Protein AF-A0A6B2CXW6-F1 (afdb_monomer_lite)

Structure (mmCIF, N/CA/C/O backbone):
data_AF-A0A6B2CXW6-F1
#
_entry.id   AF-A0A6B2CXW6-F1
#
loop_
_atom_site.group_PDB
_atom_site.id
_atom_site.type_symbol
_atom_site.label_atom_id
_atom_site.label_alt_id
_atom_site.label_comp_id
_atom_site.label_asym_id
_atom_site.label_entity_id
_atom_site.label_seq_id
_atom_site.pdbx_PDB_ins_code
_atom_site.Cartn_x
_atom_site.Cartn_y
_atom_site.Cartn_z
_atom_site.occupancy
_atom_site.B_iso_or_equiv
_atom_site.auth_seq_id
_atom_site.auth_comp_id
_atom_site.auth_asym_id
_atom_site.auth_atom_id
_atom_site.pdbx_PDB_model_num
ATOM 1 N N . MET A 1 1 ? -19.488 2.977 -13.929 1.00 42.62 1 MET A N 1
ATOM 2 C CA . MET A 1 1 ? -18.086 3.386 -13.710 1.00 42.62 1 MET A CA 1
ATOM 3 C C . MET A 1 1 ? -18.116 4.551 -12.756 1.00 42.62 1 MET A C 1
ATOM 5 O O . MET A 1 1 ? -18.671 5.588 -13.106 1.00 42.62 1 MET A O 1
ATOM 9 N N . GLU A 1 2 ? -17.631 4.334 -11.542 1.00 45.75 2 GLU A N 1
ATOM 10 C CA . GLU A 1 2 ? -17.637 5.346 -10.492 1.00 45.75 2 GLU A CA 1
ATOM 11 C C . GLU A 1 2 ? -16.616 6.437 -10.824 1.00 45.75 2 GLU A C 1
ATOM 13 O O . GLU A 1 2 ? -15.494 6.165 -11.252 1.00 45.75 2 GLU A O 1
ATOM 18 N N . ASN A 1 3 ? -17.029 7.697 -10.701 1.00 60.47 3 ASN A N 1
ATOM 19 C CA . ASN A 1 3 ? -16.099 8.812 -10.811 1.00 60.47 3 ASN A CA 1
ATOM 20 C C . ASN A 1 3 ? -15.176 8.775 -9.591 1.00 60.47 3 ASN A C 1
ATOM 22 O O . ASN A 1 3 ? -15.678 8.715 -8.474 1.00 60.47 3 ASN A O 1
ATOM 26 N N . VAL A 1 4 ? -13.855 8.871 -9.799 1.00 60.16 4 VAL A N 1
ATOM 27 C CA . VAL A 1 4 ? -12.882 9.051 -8.706 1.00 60.16 4 VAL A CA 1
ATOM 28 C C . VAL A 1 4 ? -13.365 10.181 -7.815 1.00 60.16 4 VAL A C 1
ATOM 30 O O . VAL A 1 4 ? -13.523 11.299 -8.305 1.00 60.16 4 VAL A O 1
ATOM 33 N N . LEU A 1 5 ? -13.610 9.893 -6.545 1.00 69.81 5 LEU A N 1
ATOM 34 C CA . LEU A 1 5 ? -14.169 10.847 -5.607 1.00 69.81 5 LEU A CA 1
ATOM 35 C C . LEU A 1 5 ? -13.214 10.959 -4.423 1.00 69.81 5 LEU A C 1
ATOM 37 O O . LEU A 1 5 ? -12.922 9.979 -3.748 1.00 69.81 5 LEU A O 1
ATOM 41 N N . VAL A 1 6 ? -12.680 12.157 -4.217 1.00 67.69 6 VAL A N 1
ATOM 42 C CA . VAL A 1 6 ? -11.824 12.480 -3.076 1.00 67.69 6 VAL A CA 1
ATOM 43 C C . VAL A 1 6 ? -12.639 13.357 -2.144 1.00 67.69 6 VAL A C 1
ATOM 45 O O . VAL A 1 6 ? -13.005 14.475 -2.512 1.00 67.69 6 VAL A O 1
ATOM 48 N N . GLU A 1 7 ? -12.930 12.835 -0.955 1.00 75.25 7 GLU A N 1
ATOM 49 C CA . GLU A 1 7 ? -13.611 13.567 0.109 1.00 75.25 7 GLU A CA 1
ATOM 50 C C . GLU A 1 7 ? -12.598 14.040 1.143 1.00 75.25 7 GLU A C 1
ATOM 52 O O . GLU A 1 7 ? -11.952 13.242 1.816 1.00 75.25 7 GLU A O 1
ATOM 57 N N . ILE A 1 8 ? -12.487 15.353 1.302 1.00 73.25 8 ILE A N 1
ATOM 58 C CA . ILE A 1 8 ? -11.677 15.970 2.347 1.00 73.25 8 ILE A CA 1
ATOM 59 C C . ILE A 1 8 ? -12.650 16.449 3.424 1.00 73.25 8 ILE A C 1
ATOM 61 O O . ILE A 1 8 ? -13.392 17.411 3.213 1.00 73.25 8 ILE A O 1
ATOM 65 N N . ASN A 1 9 ? -12.685 15.744 4.556 1.00 77.31 9 ASN A N 1
ATOM 66 C CA . ASN A 1 9 ? -13.560 16.054 5.687 1.00 77.31 9 ASN A CA 1
ATOM 67 C C . ASN A 1 9 ? -12.816 16.927 6.705 1.00 77.31 9 ASN A C 1
ATOM 69 O O . ASN A 1 9 ? -11.910 16.460 7.388 1.00 77.31 9 ASN A O 1
ATOM 73 N N . LEU A 1 10 ? -13.222 18.188 6.825 1.00 76.56 10 LEU A N 1
ATOM 74 C CA . LEU A 1 10 ? -12.550 19.208 7.631 1.00 76.56 10 LEU A CA 1
ATOM 75 C C . LEU A 1 10 ? -13.474 19.745 8.717 1.00 76.56 10 LEU A C 1
ATOM 77 O O . LEU A 1 10 ? -14.699 19.756 8.560 1.00 76.56 10 LEU A O 1
ATOM 81 N N . ALA A 1 11 ? -12.890 20.234 9.809 1.00 77.50 11 ALA A N 1
ATOM 82 C CA . ALA A 1 11 ? -13.610 21.158 10.675 1.00 77.50 11 ALA A CA 1
ATOM 83 C C . ALA A 1 11 ? -13.945 22.436 9.884 1.00 77.50 11 ALA A C 1
ATOM 85 O O . ALA A 1 11 ? -13.175 22.871 9.022 1.00 77.50 11 ALA A O 1
ATOM 86 N N . ARG A 1 12 ? -15.095 23.060 10.161 1.00 78.38 12 ARG A N 1
ATOM 87 C CA . ARG A 1 12 ? -15.550 24.265 9.445 1.00 78.38 12 ARG A CA 1
ATOM 88 C C . ARG A 1 12 ? -14.517 25.398 9.466 1.00 78.38 12 ARG A C 1
ATOM 90 O O . ARG A 1 12 ? -14.384 26.112 8.477 1.00 78.38 12 ARG A O 1
ATOM 97 N N . GLU A 1 13 ? -13.762 25.520 10.551 1.00 78.25 13 GLU A N 1
ATOM 98 C CA . GLU A 1 13 ? -12.710 26.530 10.729 1.00 78.25 13 GLU A CA 1
ATOM 99 C C . GLU A 1 13 ? -11.495 26.293 9.812 1.00 78.25 13 GLU A C 1
ATOM 101 O O . GLU A 1 13 ? -10.892 27.240 9.310 1.00 78.25 13 GLU A O 1
ATOM 106 N N . GLU A 1 14 ? -11.175 25.032 9.512 1.00 73.25 14 GLU A N 1
ATOM 107 C CA . GLU A 1 14 ? -10.056 24.636 8.642 1.00 73.25 14 GLU A CA 1
ATOM 108 C C . GLU A 1 14 ? -10.440 24.657 7.155 1.00 73.25 14 GLU A C 1
ATOM 110 O O . GLU A 1 14 ? -9.591 24.787 6.265 1.00 73.25 14 GLU A O 1
ATOM 115 N N . ALA A 1 15 ? -11.740 24.566 6.871 1.00 78.56 15 ALA A N 1
ATOM 116 C CA . ALA A 1 15 ? -12.271 24.466 5.522 1.00 78.56 15 ALA A CA 1
ATOM 117 C C . ALA A 1 15 ? -11.971 25.694 4.654 1.00 78.56 15 ALA A C 1
ATOM 119 O O . ALA A 1 15 ? -11.733 25.547 3.457 1.00 78.56 15 ALA A O 1
ATOM 120 N N . ALA A 1 16 ? -11.951 26.898 5.234 1.00 77.50 16 ALA A N 1
ATOM 121 C CA . ALA A 1 16 ? -11.662 28.128 4.495 1.00 77.50 16 ALA A CA 1
ATOM 122 C C . ALA A 1 16 ? -10.243 28.119 3.898 1.00 77.50 16 ALA A C 1
ATOM 124 O O . ALA A 1 16 ? -10.049 28.486 2.737 1.00 77.50 16 ALA A O 1
ATOM 125 N N . SER A 1 17 ? -9.266 27.632 4.665 1.00 71.06 17 SER A N 1
ATOM 126 C CA . SER A 1 17 ? -7.873 27.505 4.227 1.00 71.06 17 SER A CA 1
ATOM 127 C C . SER A 1 17 ? -7.725 26.469 3.114 1.00 71.06 17 SER A C 1
ATOM 129 O O . SER A 1 17 ? -7.053 26.728 2.115 1.00 71.06 17 SER A O 1
ATOM 131 N N . ALA A 1 18 ? -8.398 25.322 3.245 1.00 72.38 18 ALA A N 1
ATOM 132 C CA . ALA A 1 18 ? -8.383 24.279 2.223 1.00 72.38 18 ALA A CA 1
ATOM 133 C C . ALA A 1 18 ? -9.053 24.732 0.915 1.00 72.38 18 ALA A C 1
ATOM 135 O O . ALA A 1 18 ? -8.490 24.529 -0.159 1.00 72.38 18 ALA A O 1
ATOM 136 N N . ARG A 1 19 ? -10.208 25.408 0.994 1.00 78.88 19 ARG A N 1
ATOM 137 C CA . ARG A 1 19 ? -10.894 25.992 -0.173 1.00 78.88 19 ARG A CA 1
ATOM 138 C C . ARG A 1 19 ? -10.011 27.021 -0.881 1.00 78.88 19 ARG A C 1
ATOM 140 O O . ARG A 1 19 ? -9.771 26.890 -2.074 1.00 78.88 19 ARG A O 1
ATOM 147 N N . SER A 1 20 ? -9.423 27.958 -0.132 1.00 75.62 20 SER A N 1
ATOM 148 C CA . SER A 1 20 ? -8.502 28.970 -0.674 1.00 75.62 20 SER A CA 1
ATOM 149 C C . SER A 1 20 ? -7.291 28.350 -1.381 1.00 75.62 20 SER A C 1
ATOM 151 O O . SER A 1 20 ? -6.875 28.814 -2.445 1.00 75.62 20 SER A O 1
ATOM 153 N N . LEU A 1 21 ? -6.734 27.265 -0.832 1.00 72.94 21 LEU A N 1
ATOM 154 C CA . LEU A 1 21 ? -5.654 26.524 -1.480 1.00 72.94 21 LEU A CA 1
ATOM 155 C C . LEU A 1 21 ? -6.115 25.891 -2.802 1.00 72.94 21 LEU A C 1
ATOM 157 O O . LEU A 1 21 ? -5.423 26.026 -3.809 1.00 72.94 21 LEU A O 1
ATOM 161 N N . LEU A 1 22 ? -7.273 25.230 -2.811 1.00 75.06 22 LEU A N 1
ATOM 162 C CA . LEU A 1 22 ? -7.831 24.600 -4.011 1.00 75.06 22 LEU A CA 1
ATOM 163 C C . LEU A 1 22 ? -8.161 25.629 -5.099 1.00 75.06 22 LEU A C 1
ATOM 165 O O . LEU A 1 22 ? -7.816 25.407 -6.260 1.00 75.06 22 LEU A O 1
ATOM 169 N N . ASP A 1 23 ? -8.728 26.774 -4.719 1.00 77.50 23 ASP A N 1
ATOM 170 C CA . ASP A 1 23 ? -9.038 27.884 -5.624 1.00 77.50 23 ASP A CA 1
ATOM 171 C C . ASP A 1 23 ? -7.761 28.462 -6.248 1.00 77.50 23 ASP A C 1
ATOM 173 O O . ASP A 1 23 ? -7.681 28.644 -7.464 1.00 77.50 23 ASP A O 1
ATOM 177 N N . ARG A 1 24 ? -6.715 28.689 -5.438 1.00 72.19 24 ARG A N 1
ATOM 178 C CA . ARG A 1 24 ? -5.400 29.154 -5.920 1.00 72.19 24 ARG A CA 1
ATOM 179 C C . ARG A 1 24 ? -4.746 28.182 -6.894 1.00 72.19 24 ARG A C 1
ATOM 181 O O . ARG A 1 24 ? -3.982 28.611 -7.756 1.00 72.19 24 ARG A O 1
ATOM 188 N N . LEU A 1 25 ? -5.007 26.889 -6.730 1.00 64.38 25 LEU A N 1
ATOM 189 C CA . LEU A 1 25 ? -4.506 25.834 -7.607 1.00 64.38 25 LEU A CA 1
ATOM 190 C C . LEU A 1 25 ? -5.431 25.579 -8.812 1.00 64.38 25 LEU A C 1
ATOM 192 O O . LEU A 1 25 ? -5.081 24.786 -9.683 1.00 64.38 25 LEU A O 1
ATOM 196 N N . GLY A 1 26 ? -6.570 26.276 -8.898 1.00 69.31 26 GLY A N 1
ATOM 197 C CA . GLY A 1 26 ? -7.512 26.190 -10.012 1.00 69.31 26 GLY A CA 1
ATOM 198 C C . GLY A 1 26 ? -8.337 24.901 -10.043 1.00 69.31 26 GLY A C 1
ATOM 199 O O . GLY A 1 26 ? -8.817 24.519 -11.113 1.00 69.31 26 GLY A O 1
ATOM 200 N N . PHE A 1 27 ? -8.495 24.211 -8.909 1.00 73.25 27 PHE A N 1
ATOM 201 C CA . PHE A 1 27 ? -9.290 22.986 -8.835 1.00 73.25 27 PHE A CA 1
ATOM 202 C C . PHE A 1 27 ? -10.777 23.292 -8.668 1.00 73.25 27 PHE A C 1
ATOM 204 O O . PHE A 1 27 ? -11.170 24.105 -7.838 1.00 73.25 27 PHE A O 1
ATOM 211 N N . SER A 1 28 ? -11.622 22.593 -9.425 1.00 74.25 28 SER A N 1
ATOM 212 C CA . SER A 1 28 ? -13.074 22.622 -9.215 1.00 74.25 28 SER A CA 1
ATOM 213 C C . SER A 1 28 ? -13.485 21.538 -8.220 1.00 74.25 28 SER A C 1
ATOM 215 O O . SER A 1 28 ? -13.113 20.377 -8.388 1.00 74.25 28 SER A O 1
ATOM 217 N N . TYR A 1 29 ? -14.279 21.898 -7.217 1.00 79.50 29 TYR A N 1
ATOM 218 C CA . TYR A 1 29 ? -14.760 20.992 -6.175 1.00 79.50 29 TYR A CA 1
ATOM 219 C C . TYR A 1 29 ? -16.222 21.283 -5.828 1.00 79.50 29 TYR A C 1
ATOM 221 O O . TYR A 1 29 ? -16.738 22.371 -6.077 1.00 79.50 29 TYR A O 1
ATOM 229 N N . SER A 1 30 ? -16.893 20.297 -5.244 1.00 82.12 30 SER A N 1
ATOM 230 C CA . SER A 1 30 ? -18.184 20.471 -4.586 1.00 82.12 30 SER A CA 1
ATOM 231 C C . SER A 1 30 ? -17.985 20.563 -3.081 1.00 82.12 30 SER A C 1
ATOM 233 O O . SER A 1 30 ? -17.001 20.072 -2.533 1.00 82.12 30 SER A O 1
ATOM 235 N N . VAL A 1 31 ? -18.920 21.214 -2.404 1.00 83.56 31 VAL A N 1
ATOM 236 C CA . VAL A 1 31 ? -18.891 21.378 -0.955 1.00 83.56 31 VAL A CA 1
ATOM 237 C C . VAL A 1 31 ? -20.193 20.841 -0.395 1.00 83.56 31 VAL A C 1
ATOM 239 O O . VAL A 1 31 ? -21.267 21.226 -0.852 1.00 83.56 31 VAL A O 1
ATOM 242 N N . VAL A 1 32 ? -20.088 19.990 0.618 1.00 84.69 32 VAL A N 1
ATOM 243 C CA . VAL A 1 32 ? -21.214 19.550 1.436 1.00 84.69 32 VAL A CA 1
ATOM 244 C C . VAL A 1 32 ? -20.940 20.001 2.863 1.00 84.69 32 VAL A C 1
ATOM 246 O O . VAL A 1 32 ? -19.918 19.651 3.448 1.00 84.69 32 VAL A O 1
ATOM 249 N N . GLU A 1 33 ? -21.827 20.813 3.425 1.00 85.62 33 GLU A N 1
ATOM 250 C CA . GLU A 1 33 ? -21.726 21.247 4.819 1.00 85.62 33 GLU A CA 1
ATOM 251 C C . GLU A 1 33 ? -22.701 20.449 5.679 1.00 85.62 33 GLU A C 1
ATOM 253 O O . GLU A 1 33 ? -23.868 20.300 5.322 1.00 85.62 33 GLU A O 1
ATOM 258 N N . SER A 1 34 ? -22.224 19.940 6.813 1.00 78.25 34 SER A N 1
ATOM 259 C CA . SER A 1 34 ? -23.039 19.188 7.765 1.00 78.25 34 SER A CA 1
ATOM 260 C C . SER A 1 34 ? -22.600 19.530 9.184 1.00 78.25 34 SER A C 1
ATOM 262 O O . SER A 1 34 ? -21.556 19.072 9.645 1.00 78.25 34 SER A O 1
ATOM 264 N N . GLY A 1 35 ? -23.396 20.347 9.878 1.00 82.94 35 GLY A N 1
ATOM 265 C CA . GLY A 1 35 ? -23.081 20.804 11.233 1.00 82.94 35 GLY A CA 1
ATOM 266 C C . GLY A 1 35 ? -21.805 21.652 11.287 1.00 82.94 35 GLY A C 1
ATOM 267 O O . GLY A 1 35 ? -21.708 22.692 10.633 1.00 82.94 35 GLY A O 1
ATOM 268 N N . ASP A 1 36 ? -20.839 21.208 12.087 1.00 80.50 36 ASP A N 1
ATOM 269 C CA . ASP A 1 36 ? -19.508 21.798 12.279 1.00 80.50 36 ASP A CA 1
ATOM 270 C C . ASP A 1 36 ? -18.449 21.247 11.306 1.00 80.50 36 ASP A C 1
ATOM 272 O O . ASP A 1 36 ? -17.289 21.671 11.330 1.00 80.50 36 ASP A O 1
ATOM 276 N N . ARG A 1 37 ? -18.840 20.326 10.419 1.00 76.62 37 ARG A N 1
ATOM 277 C CA . ARG A 1 37 ? -17.969 19.716 9.416 1.00 76.62 37 ARG A CA 1
ATOM 278 C C . ARG A 1 37 ? -18.258 20.255 8.022 1.00 76.62 37 ARG A C 1
ATOM 280 O O . ARG A 1 37 ? -19.402 20.492 7.625 1.00 76.62 37 ARG A O 1
ATOM 287 N N . VAL A 1 38 ? -17.192 20.383 7.246 1.00 77.94 38 VAL A N 1
ATOM 288 C CA . VAL A 1 38 ? -17.246 20.672 5.817 1.00 77.94 38 VAL A CA 1
ATOM 289 C C . VAL A 1 38 ? -16.580 19.529 5.081 1.00 77.94 38 VAL A C 1
ATOM 291 O O . VAL A 1 38 ? -15.431 19.190 5.352 1.00 77.94 38 VAL A O 1
ATOM 294 N N . ARG A 1 39 ? -17.284 18.981 4.101 1.00 79.75 39 ARG A N 1
ATOM 295 C CA . ARG A 1 39 ? -16.750 18.002 3.168 1.00 79.75 39 ARG A CA 1
ATOM 296 C C . ARG A 1 39 ? -16.496 18.668 1.826 1.00 79.75 39 ARG A C 1
ATOM 298 O O . ARG A 1 39 ? -17.416 19.200 1.207 1.00 79.75 39 ARG A O 1
ATOM 305 N N . ILE A 1 40 ? -15.247 18.644 1.379 1.00 79.69 40 ILE A N 1
ATOM 306 C CA . ILE A 1 40 ? -14.859 19.078 0.038 1.00 79.69 40 ILE A CA 1
ATOM 307 C C . ILE A 1 40 ? -14.750 17.836 -0.839 1.00 79.69 40 ILE A C 1
ATOM 309 O O . ILE A 1 40 ? -14.026 16.906 -0.500 1.00 79.69 40 ILE A O 1
ATOM 313 N N . VAL A 1 41 ? -15.470 17.824 -1.955 1.00 79.62 41 VAL A N 1
ATOM 314 C CA . VAL A 1 41 ? -15.561 16.692 -2.875 1.00 79.62 41 VAL A CA 1
ATOM 315 C C . VAL A 1 41 ? -14.905 17.062 -4.201 1.00 79.62 41 VAL A C 1
ATOM 317 O O . VAL A 1 41 ? -15.393 17.928 -4.929 1.00 79.62 41 VAL A O 1
ATOM 320 N N . LEU A 1 42 ? -13.805 16.394 -4.536 1.00 78.44 42 LEU A N 1
ATOM 321 C CA . LEU A 1 42 ? -13.166 16.473 -5.850 1.00 78.44 42 LEU A CA 1
ATOM 322 C C . LEU A 1 42 ? -13.565 15.235 -6.652 1.00 78.44 42 LEU A C 1
ATOM 324 O O . LEU A 1 42 ? -13.344 14.116 -6.197 1.00 78.44 42 LEU A O 1
ATOM 328 N N . ALA A 1 43 ? -14.121 15.429 -7.848 1.00 76.44 43 ALA A N 1
ATOM 329 C CA . ALA A 1 43 ? -14.588 14.330 -8.690 1.00 76.44 43 ALA A CA 1
ATOM 330 C C . ALA A 1 43 ? -13.831 14.239 -10.027 1.00 76.44 43 ALA A C 1
ATOM 332 O O . ALA A 1 43 ? -13.477 15.248 -10.651 1.00 76.44 43 ALA A O 1
ATOM 333 N N . GLY A 1 44 ? -13.605 13.011 -10.493 1.00 74.19 44 GLY A N 1
ATOM 334 C CA . GLY A 1 44 ? -13.057 12.699 -11.809 1.00 74.19 44 GLY A CA 1
ATOM 335 C C . GLY A 1 44 ? -11.708 13.374 -12.075 1.00 74.19 44 GLY A C 1
ATOM 336 O O . GLY A 1 44 ? -10.730 13.166 -11.359 1.00 74.19 44 GLY A O 1
ATOM 337 N N . ARG A 1 45 ? -11.639 14.204 -13.126 1.00 75.12 45 ARG A N 1
ATOM 338 C CA . ARG A 1 45 ? -10.390 14.861 -13.563 1.00 75.12 45 ARG A CA 1
ATOM 339 C C . ARG A 1 45 ? -9.772 15.780 -12.504 1.00 75.12 45 ARG A C 1
ATOM 341 O O . ARG A 1 45 ? -8.557 15.948 -12.505 1.00 75.12 45 ARG A O 1
ATOM 348 N N . GLN A 1 46 ? -10.582 16.363 -11.621 1.00 76.56 46 GLN A N 1
ATOM 349 C CA . GLN A 1 46 ? -10.098 17.288 -10.593 1.00 76.56 46 GLN A CA 1
ATOM 350 C C . GLN A 1 46 ? -9.367 16.543 -9.474 1.00 76.56 46 GLN A C 1
ATOM 352 O O . GLN A 1 46 ? -8.284 16.959 -9.076 1.00 76.56 46 GLN A O 1
ATOM 357 N N . ALA A 1 47 ? -9.884 15.385 -9.053 1.00 73.12 47 ALA A N 1
ATOM 358 C CA . ALA A 1 47 ? -9.195 14.495 -8.118 1.00 73.12 47 ALA A CA 1
ATOM 359 C C . ALA A 1 47 ? -7.841 14.019 -8.677 1.00 73.12 47 ALA A C 1
ATOM 361 O O . ALA A 1 47 ? -6.827 14.046 -7.980 1.00 73.12 47 ALA A O 1
ATOM 362 N N . VAL A 1 48 ? -7.808 13.666 -9.967 1.00 77.25 48 VAL A N 1
ATOM 363 C CA . VAL A 1 48 ? -6.580 13.283 -10.684 1.00 77.25 48 VAL A CA 1
ATOM 364 C C . VAL A 1 48 ? -5.555 14.417 -10.700 1.00 77.25 48 VAL A C 1
ATOM 366 O O . VAL A 1 48 ? -4.385 14.195 -10.388 1.00 77.25 48 VAL A O 1
ATOM 369 N N . ALA A 1 49 ? -5.978 15.633 -11.044 1.00 77.75 49 ALA A N 1
ATOM 370 C CA . ALA A 1 49 ? -5.086 16.782 -11.122 1.00 77.75 49 ALA A CA 1
ATOM 371 C C . ALA A 1 49 ? -4.589 17.228 -9.730 1.00 77.75 49 ALA A C 1
ATOM 373 O O . ALA A 1 49 ? -3.420 17.586 -9.583 1.00 77.75 49 ALA A O 1
ATOM 374 N N . PHE A 1 50 ? -5.433 17.120 -8.701 1.00 77.56 50 PHE A N 1
ATOM 375 C CA . PHE A 1 50 ? -5.063 17.377 -7.311 1.00 77.56 50 PHE A CA 1
ATOM 376 C C . PHE A 1 50 ? -3.985 16.402 -6.827 1.00 77.56 50 PHE A C 1
ATOM 378 O O . PHE A 1 50 ? -2.908 16.826 -6.404 1.00 77.56 50 PHE A O 1
ATOM 385 N N . ALA A 1 51 ? -4.204 15.096 -6.989 1.00 77.44 51 ALA A N 1
ATOM 386 C CA . ALA A 1 51 ? -3.217 14.089 -6.608 1.00 77.44 51 ALA A CA 1
ATOM 387 C C . ALA A 1 51 ? -1.926 14.174 -7.443 1.00 77.44 51 ALA A C 1
ATOM 389 O O . ALA A 1 51 ? -0.845 13.927 -6.914 1.00 77.44 51 ALA A O 1
ATOM 390 N N . ALA A 1 52 ? -1.996 14.599 -8.711 1.00 81.25 52 ALA A N 1
ATOM 391 C CA . ALA A 1 52 ? -0.805 14.881 -9.516 1.00 81.25 52 ALA A CA 1
ATOM 392 C C . ALA A 1 52 ? 0.048 16.024 -8.926 1.00 81.25 52 ALA A C 1
ATOM 394 O O . ALA A 1 52 ? 1.278 15.974 -8.986 1.00 81.25 52 ALA A O 1
ATOM 395 N N . GLY A 1 53 ? -0.588 17.030 -8.315 1.00 82.12 53 GLY A N 1
ATOM 396 C CA . GLY A 1 53 ? 0.099 18.081 -7.561 1.00 82.12 53 GLY A CA 1
ATOM 397 C C . GLY A 1 53 ? 0.867 17.525 -6.358 1.00 82.12 53 GLY A C 1
ATOM 398 O O . GLY A 1 53 ? 2.046 17.834 -6.181 1.00 82.12 53 GLY A O 1
ATOM 399 N N . TYR A 1 54 ? 0.244 16.632 -5.585 1.00 80.38 54 TYR A N 1
ATOM 400 C CA . TYR A 1 54 ? 0.893 15.942 -4.461 1.00 80.38 54 TYR A CA 1
ATOM 401 C C . TYR A 1 54 ? 2.015 15.007 -4.930 1.00 80.38 54 TYR A C 1
ATOM 403 O O . TYR A 1 54 ? 3.111 15.017 -4.369 1.00 80.38 54 TYR A O 1
ATOM 411 N N . ALA A 1 55 ? 1.804 14.275 -6.025 1.00 83.25 55 ALA A N 1
ATOM 412 C CA . ALA A 1 55 ? 2.818 13.433 -6.652 1.00 83.25 55 ALA A CA 1
ATOM 413 C C . ALA A 1 55 ? 4.100 14.212 -7.018 1.00 83.25 55 ALA A C 1
ATOM 415 O O . ALA A 1 55 ? 5.201 13.660 -6.956 1.00 83.25 55 ALA A O 1
ATOM 416 N N . ALA A 1 56 ? 3.993 15.504 -7.356 1.00 84.88 56 ALA A N 1
ATOM 417 C CA . ALA A 1 56 ? 5.144 16.356 -7.668 1.00 84.88 56 ALA A CA 1
ATOM 418 C C . ALA A 1 56 ? 6.017 16.698 -6.443 1.00 84.88 56 ALA A C 1
ATOM 420 O O . ALA A 1 56 ? 7.185 17.069 -6.600 1.0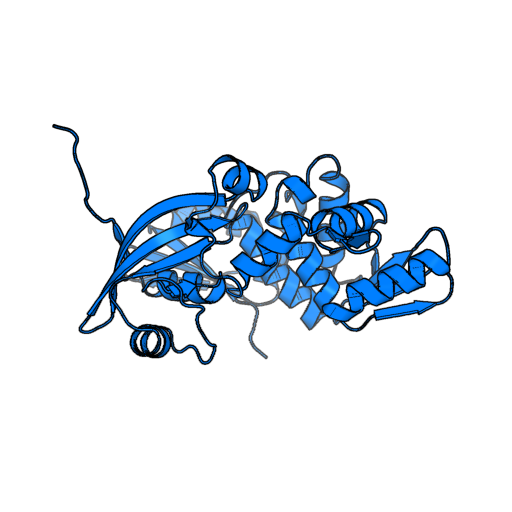0 84.88 56 ALA A O 1
ATOM 421 N N . ILE A 1 57 ? 5.481 16.550 -5.230 1.00 84.88 57 ILE A N 1
ATOM 422 C CA . ILE A 1 57 ? 6.171 16.799 -3.955 1.00 84.88 57 ILE A CA 1
ATOM 423 C C . ILE A 1 57 ? 6.173 15.566 -3.045 1.00 84.88 57 ILE A C 1
ATOM 425 O O . ILE A 1 57 ? 6.349 15.694 -1.839 1.00 84.88 57 ILE A O 1
ATOM 429 N N . VAL A 1 58 ? 5.997 14.372 -3.616 1.00 86.69 58 VAL A N 1
ATOM 430 C CA . VAL A 1 58 ? 5.826 13.108 -2.880 1.00 86.69 58 VAL A CA 1
ATOM 431 C C . VAL A 1 58 ? 6.971 12.768 -1.922 1.00 86.69 58 VAL A C 1
ATOM 433 O O . VAL A 1 58 ? 6.782 12.058 -0.940 1.00 86.69 58 VAL A O 1
ATOM 436 N N . ASP A 1 59 ? 8.160 13.308 -2.178 1.00 84.25 59 ASP A N 1
ATOM 437 C CA . ASP A 1 59 ? 9.333 13.212 -1.312 1.00 84.25 59 ASP A CA 1
ATOM 438 C C . ASP A 1 59 ? 9.199 13.976 0.018 1.00 84.25 59 ASP A C 1
ATOM 440 O O . ASP A 1 59 ? 10.017 13.773 0.911 1.00 84.25 59 ASP A O 1
ATOM 444 N N . LYS A 1 60 ? 8.182 14.835 0.151 1.00 85.50 60 LYS A N 1
ATOM 445 C CA . LYS A 1 60 ? 7.927 15.703 1.313 1.00 85.50 60 LYS A CA 1
ATOM 446 C C . LYS A 1 60 ? 6.622 15.381 2.040 1.00 85.50 60 LYS A C 1
ATOM 448 O O . LYS A 1 60 ? 6.254 16.101 2.961 1.00 85.50 60 LYS A O 1
ATOM 453 N N . LEU A 1 61 ? 5.886 14.381 1.565 1.00 84.88 61 LEU A N 1
ATOM 454 C CA . LEU A 1 61 ? 4.592 13.999 2.117 1.00 84.88 61 LEU A CA 1
ATOM 455 C C . LEU A 1 61 ? 4.757 12.870 3.134 1.00 84.88 61 LEU A C 1
ATOM 457 O O . LEU A 1 61 ? 5.596 11.988 2.946 1.00 84.88 61 LEU A O 1
ATOM 461 N N . GLU A 1 62 ? 3.894 12.883 4.143 1.00 85.06 62 GLU A N 1
ATOM 462 C CA . GLU A 1 62 ? 3.754 11.872 5.197 1.00 85.06 62 GLU A CA 1
ATOM 463 C C . GLU A 1 62 ? 2.255 11.668 5.476 1.00 85.06 62 GLU A C 1
ATOM 465 O O . GLU A 1 62 ? 1.461 12.577 5.219 1.00 85.06 62 GLU A O 1
ATOM 470 N N . GLY A 1 63 ? 1.861 10.493 5.975 1.00 86.19 63 GLY A N 1
ATOM 471 C CA . GLY A 1 63 ? 0.471 10.201 6.360 1.00 86.19 63 GLY A CA 1
ATOM 472 C C . GLY A 1 63 ? -0.564 10.242 5.220 1.00 86.19 63 GLY A C 1
ATOM 473 O O . GLY A 1 63 ? -0.291 9.833 4.092 1.00 86.19 63 GLY A O 1
ATOM 474 N N . GLU A 1 64 ? -1.772 10.732 5.521 1.00 79.81 64 GLU A N 1
ATOM 475 C CA . GLU A 1 64 ? -2.959 10.723 4.638 1.00 79.81 64 GLU A CA 1
ATOM 476 C C . GLU A 1 64 ? -2.728 11.312 3.226 1.00 79.81 64 GLU A C 1
ATOM 478 O O . GLU A 1 64 ? -3.210 10.738 2.247 1.00 79.81 64 GLU A O 1
ATOM 483 N N . PRO A 1 65 ? -1.945 12.396 3.039 1.00 81.31 65 PRO A N 1
ATOM 484 C CA . PRO A 1 65 ? -1.543 12.840 1.706 1.00 81.31 65 PRO A CA 1
ATOM 485 C C . PRO A 1 65 ? -0.901 11.766 0.816 1.00 81.31 65 PRO A C 1
ATOM 487 O O . PRO A 1 65 ? -1.099 11.791 -0.397 1.00 81.31 65 PRO A O 1
ATOM 490 N N . LEU A 1 66 ? -0.115 10.840 1.377 1.00 87.12 66 LEU A N 1
ATOM 491 C CA . LEU A 1 66 ? 0.488 9.742 0.613 1.00 87.12 66 LEU A CA 1
ATOM 492 C C . LEU A 1 66 ? -0.553 8.696 0.216 1.00 87.12 66 LEU A C 1
ATOM 494 O O . LEU A 1 66 ? -0.510 8.206 -0.912 1.00 87.12 66 LEU A O 1
ATOM 498 N N . GLU A 1 67 ? -1.490 8.393 1.114 1.00 86.12 67 GLU A N 1
ATOM 499 C CA . GLU A 1 67 ? -2.614 7.492 0.844 1.00 86.12 67 GLU A CA 1
ATOM 500 C C . GLU A 1 67 ? -3.448 8.002 -0.331 1.00 86.12 67 GLU A C 1
ATOM 502 O O . GLU A 1 67 ? -3.784 7.250 -1.242 1.00 86.12 67 GLU A O 1
ATOM 507 N N . LEU A 1 68 ? -3.689 9.312 -0.383 1.00 80.69 68 LEU A N 1
ATOM 508 C CA . LEU A 1 68 ? -4.391 9.934 -1.497 1.00 80.69 68 LEU A CA 1
ATOM 509 C C . LEU A 1 68 ? -3.654 9.760 -2.837 1.00 80.69 68 LEU A C 1
ATOM 511 O O . LEU A 1 68 ? -4.281 9.475 -3.861 1.00 80.69 68 LEU A O 1
ATOM 515 N N . VAL A 1 69 ? -2.325 9.926 -2.848 1.00 87.12 69 VAL A N 1
ATOM 516 C CA . VAL A 1 69 ? -1.512 9.656 -4.048 1.00 87.12 69 VAL A CA 1
ATOM 517 C C . VAL A 1 69 ? -1.580 8.169 -4.422 1.00 87.12 69 VAL A C 1
ATOM 519 O O . VAL A 1 69 ? -1.583 7.813 -5.596 1.00 87.12 69 VAL A O 1
ATOM 522 N N . TYR A 1 70 ? -1.675 7.262 -3.459 1.00 91.25 70 TYR A N 1
ATOM 523 C CA . TYR A 1 70 ? -1.893 5.856 -3.779 1.00 91.25 70 TYR A CA 1
ATOM 524 C C . TYR A 1 70 ? -3.274 5.626 -4.426 1.00 91.25 70 TYR A C 1
ATOM 526 O O . TYR A 1 70 ? -3.329 5.167 -5.569 1.00 91.25 70 TYR A O 1
ATOM 534 N N . LEU A 1 71 ? -4.365 6.009 -3.754 1.00 85.00 71 LEU A N 1
ATOM 535 C CA . LEU A 1 71 ? -5.745 5.727 -4.178 1.00 85.00 71 LEU A CA 1
ATOM 536 C C . LEU A 1 71 ? -6.061 6.310 -5.560 1.00 85.00 71 LEU A C 1
ATOM 538 O O . LEU A 1 71 ? -6.599 5.638 -6.439 1.00 85.00 71 LEU A O 1
ATOM 542 N N . VAL A 1 72 ? -5.676 7.565 -5.802 1.00 84.19 72 VAL A N 1
ATOM 543 C CA . VAL A 1 72 ? -5.886 8.182 -7.119 1.00 84.19 72 VAL A CA 1
ATOM 544 C C . VAL A 1 72 ? -4.953 7.571 -8.168 1.00 84.19 72 VAL A C 1
ATOM 546 O O . VAL A 1 72 ? -5.340 7.423 -9.328 1.00 84.19 72 VAL A O 1
ATOM 549 N N . GLY A 1 73 ? -3.729 7.203 -7.783 1.00 88.50 73 GLY A N 1
ATOM 550 C CA . GLY A 1 73 ? -2.780 6.525 -8.661 1.00 88.50 73 GLY A CA 1
ATOM 551 C C . GLY A 1 73 ? -3.289 5.164 -9.137 1.00 88.50 73 GLY A C 1
ATOM 552 O O . GLY A 1 73 ? -3.157 4.850 -10.319 1.00 88.50 73 GLY A O 1
ATOM 553 N N . GLU A 1 74 ? -3.919 4.391 -8.254 1.00 89.56 74 GLU A N 1
ATOM 554 C CA . GLU A 1 74 ? -4.581 3.123 -8.574 1.00 89.56 74 GLU A CA 1
ATOM 555 C C . GLU A 1 74 ? -5.668 3.306 -9.639 1.00 89.56 74 GLU A C 1
ATOM 557 O O . GLU A 1 74 ? -5.614 2.675 -10.698 1.00 89.56 74 GLU A O 1
ATOM 562 N N . LEU A 1 75 ? -6.557 4.278 -9.439 1.00 85.25 75 LEU A N 1
ATOM 563 C CA . LEU A 1 75 ? -7.629 4.593 -10.386 1.00 85.25 75 LEU A CA 1
ATOM 564 C C . LEU A 1 75 ? -7.086 5.062 -11.743 1.00 85.25 75 LEU A C 1
ATOM 566 O O . LEU A 1 75 ? -7.616 4.706 -12.792 1.00 85.25 75 LEU A O 1
ATOM 570 N N . ILE A 1 76 ? -5.999 5.837 -11.754 1.00 87.69 76 ILE A N 1
ATOM 571 C CA . ILE A 1 76 ? -5.304 6.254 -12.982 1.00 87.69 76 ILE A CA 1
ATOM 572 C C . ILE A 1 76 ? -4.712 5.047 -13.720 1.00 87.69 76 ILE A C 1
ATOM 574 O O . ILE A 1 76 ? -4.769 4.989 -14.954 1.00 87.69 76 ILE A O 1
ATOM 578 N N . VAL A 1 77 ? -4.111 4.100 -12.994 1.00 92.88 77 VAL A N 1
ATOM 579 C CA . VAL A 1 77 ? -3.545 2.881 -13.583 1.00 92.88 77 VAL A CA 1
ATOM 580 C C . VAL A 1 77 ? -4.632 2.065 -14.264 1.00 92.88 77 VAL A C 1
ATOM 582 O O . VAL A 1 77 ? -4.450 1.680 -15.422 1.00 92.88 77 VAL A O 1
ATOM 585 N N . GLU A 1 78 ? -5.757 1.861 -13.589 1.00 89.38 78 GLU A N 1
ATOM 586 C CA . GLU A 1 78 ? -6.902 1.140 -14.133 1.00 89.38 78 GLU A CA 1
ATOM 587 C C . GLU A 1 78 ? -7.522 1.883 -15.325 1.00 89.38 78 GLU A C 1
ATOM 589 O O . GLU A 1 78 ? -7.571 1.348 -16.435 1.00 89.38 78 GLU A O 1
ATOM 594 N N . HIS A 1 79 ? -7.903 3.150 -15.137 1.00 84.44 79 HIS A N 1
ATOM 595 C CA . HIS A 1 79 ? -8.622 3.951 -16.130 1.00 84.44 79 HIS A CA 1
ATOM 596 C C . HIS A 1 79 ? -7.871 4.078 -17.460 1.00 84.44 79 HIS A C 1
ATOM 598 O O . HIS A 1 79 ? -8.461 3.963 -18.534 1.00 84.44 79 HIS A O 1
ATOM 604 N N . PHE A 1 80 ? -6.556 4.310 -17.409 1.00 88.56 80 PHE A N 1
ATOM 605 C CA . PHE A 1 80 ? -5.734 4.440 -18.614 1.00 88.56 80 PHE A CA 1
ATOM 606 C C . PHE A 1 80 ? -5.126 3.107 -19.075 1.00 88.56 80 PHE A C 1
ATOM 608 O O . PHE A 1 80 ? -4.341 3.088 -20.030 1.00 88.56 80 PHE A O 1
ATOM 615 N N . GLY A 1 81 ? -5.456 1.994 -18.410 1.00 92.06 81 GLY A N 1
ATOM 616 C CA . GLY A 1 81 ? -4.917 0.668 -18.702 1.00 92.06 81 GLY A CA 1
ATOM 617 C C . GLY A 1 81 ? -3.389 0.657 -18.714 1.00 92.06 81 GLY A C 1
ATOM 618 O O . GLY A 1 81 ? -2.782 0.155 -19.672 1.00 92.06 81 GLY A O 1
ATOM 619 N N . LYS A 1 82 ? -2.772 1.296 -17.714 1.00 97.12 82 LYS A N 1
ATOM 620 C CA . LYS A 1 82 ? -1.317 1.427 -17.603 1.00 97.12 82 LYS A CA 1
ATOM 621 C C . LYS A 1 82 ? -0.681 0.082 -17.276 1.00 97.12 82 LYS A C 1
ATOM 623 O O . LYS A 1 82 ? -1.267 -0.760 -16.602 1.00 97.12 82 LYS A O 1
ATOM 628 N N . TYR A 1 83 ? 0.543 -0.109 -17.751 1.00 97.69 83 TYR A N 1
ATOM 629 C CA . TYR A 1 83 ? 1.298 -1.340 -17.539 1.00 97.69 83 TYR A CA 1
ATOM 630 C C . TYR A 1 83 ? 2.771 -1.042 -17.271 1.00 97.69 83 TYR A C 1
ATOM 632 O O . TYR A 1 83 ? 3.324 -0.041 -17.739 1.00 97.69 83 TYR A O 1
ATOM 640 N N . ALA A 1 84 ? 3.410 -1.918 -16.503 1.00 98.31 84 ALA A N 1
ATOM 641 C CA . ALA A 1 84 ? 4.811 -1.801 -16.145 1.00 98.31 84 ALA A CA 1
ATOM 642 C C . ALA A 1 84 ? 5.717 -2.317 -17.266 1.00 98.31 84 ALA A C 1
ATOM 644 O O . ALA A 1 84 ? 5.456 -3.355 -17.879 1.00 98.31 84 ALA A O 1
ATOM 645 N N . VAL A 1 85 ? 6.828 -1.617 -17.483 1.00 98.38 85 VAL A N 1
ATOM 646 C CA . VAL A 1 85 ? 7.941 -2.066 -18.322 1.00 98.38 85 VAL A CA 1
ATOM 647 C C . VAL A 1 85 ? 9.223 -2.011 -17.507 1.00 98.38 85 VAL A C 1
ATOM 649 O O . VAL A 1 85 ? 9.623 -0.949 -17.034 1.00 98.38 85 VAL A O 1
ATOM 652 N N . LEU A 1 86 ? 9.900 -3.147 -17.379 1.00 97.69 86 LEU A N 1
ATOM 653 C CA . LEU A 1 86 ? 11.160 -3.278 -16.655 1.00 97.69 86 LEU A CA 1
ATOM 654 C C . LEU A 1 86 ? 12.223 -3.861 -17.589 1.00 97.69 86 LEU A C 1
ATOM 656 O O . LEU A 1 86 ? 11.977 -4.824 -18.309 1.00 97.69 86 LEU A O 1
ATOM 660 N N . LYS A 1 87 ? 13.423 -3.276 -17.594 1.00 97.94 87 LYS A N 1
ATOM 661 C CA . LYS A 1 87 ? 14.558 -3.775 -18.380 1.00 97.94 87 LYS A CA 1
ATOM 662 C C . LYS A 1 87 ? 15.608 -4.367 -17.449 1.00 97.94 87 LYS A C 1
ATOM 664 O O . LYS A 1 87 ? 16.224 -3.638 -16.675 1.00 97.94 87 LYS A O 1
ATOM 669 N N . MET A 1 88 ? 15.845 -5.667 -17.580 1.00 98.00 88 MET A N 1
ATOM 670 C CA . MET A 1 88 ? 16.815 -6.405 -16.777 1.00 98.00 88 MET A CA 1
ATOM 671 C C . MET A 1 88 ? 18.205 -6.455 -17.440 1.00 98.00 88 MET A C 1
ATOM 673 O O . MET A 1 88 ? 18.338 -6.263 -18.659 1.00 98.00 88 MET A O 1
ATOM 677 N N . PRO A 1 89 ? 19.279 -6.684 -16.666 1.00 97.75 89 PRO A N 1
ATOM 678 C CA . PRO A 1 89 ? 20.629 -6.907 -17.188 1.00 97.75 89 PRO A CA 1
ATOM 679 C C . PRO A 1 89 ? 20.727 -8.101 -18.140 1.00 97.75 89 PRO A C 1
ATOM 681 O O . PRO A 1 89 ? 21.356 -7.985 -19.192 1.00 97.75 89 PRO A O 1
ATOM 684 N N . THR A 1 90 ? 20.045 -9.204 -17.829 1.00 98.06 90 THR A N 1
ATOM 685 C CA . THR A 1 90 ? 20.093 -10.447 -18.609 1.00 98.06 90 THR A CA 1
ATOM 686 C C . THR A 1 90 ? 18.691 -11.005 -18.886 1.00 98.06 90 THR A C 1
ATOM 688 O O . THR A 1 90 ? 17.738 -10.667 -18.180 1.00 98.06 90 THR A O 1
ATOM 691 N N . PRO A 1 91 ? 18.524 -11.869 -19.908 1.00 98.19 91 PRO A N 1
ATOM 692 C CA . PRO A 1 91 ? 17.270 -12.596 -20.109 1.00 98.19 91 PRO A CA 1
ATOM 693 C C . PRO A 1 91 ? 16.926 -13.582 -18.984 1.00 98.19 91 PRO A C 1
ATOM 695 O O . PRO A 1 91 ? 15.756 -13.896 -18.783 1.00 98.19 91 PRO A O 1
ATOM 698 N N . GLY A 1 92 ? 17.930 -14.082 -18.254 1.00 97.88 92 GLY A N 1
ATOM 699 C CA . GLY A 1 92 ? 17.719 -14.907 -17.060 1.00 97.88 92 GLY A CA 1
ATOM 700 C C . GLY A 1 92 ? 17.006 -14.115 -15.967 1.00 97.88 92 GLY A C 1
ATOM 701 O O . GLY A 1 92 ? 15.899 -14.474 -15.581 1.00 97.88 92 GLY A O 1
ATOM 702 N N . GLU A 1 93 ? 17.578 -12.970 -15.590 1.00 97.31 93 GLU A N 1
ATOM 703 C CA . GLU A 1 93 ? 16.990 -12.062 -14.595 1.00 97.31 93 GLU A CA 1
ATOM 704 C C . GLU A 1 93 ? 15.611 -11.527 -15.014 1.00 97.31 93 GLU A C 1
ATOM 706 O O . GLU A 1 93 ? 14.761 -11.272 -14.167 1.00 97.31 93 GLU A O 1
ATOM 711 N N . ALA A 1 94 ? 15.354 -11.359 -16.317 1.00 98.12 94 ALA A N 1
ATOM 712 C CA . ALA A 1 94 ? 14.027 -10.988 -16.815 1.00 98.12 94 ALA A CA 1
ATOM 713 C C . ALA A 1 94 ? 12.975 -12.067 -16.533 1.00 98.12 94 ALA A C 1
ATOM 715 O O . ALA A 1 94 ? 11.875 -11.743 -16.091 1.00 98.12 94 ALA A O 1
ATOM 716 N N . ARG A 1 95 ? 13.303 -13.342 -16.766 1.00 97.88 95 ARG A N 1
ATOM 717 C CA . ARG A 1 95 ? 12.382 -14.456 -16.496 1.00 97.88 95 ARG A CA 1
ATOM 718 C C . ARG A 1 95 ? 12.112 -14.616 -15.006 1.00 97.88 95 ARG A C 1
ATOM 720 O O . ARG A 1 95 ? 10.959 -14.772 -14.622 1.00 97.88 95 ARG A O 1
ATOM 727 N N . GLU A 1 96 ? 13.153 -14.513 -14.188 1.00 95.81 96 GLU A N 1
ATOM 728 C CA . GLU A 1 96 ? 13.025 -14.536 -12.730 1.00 95.81 96 GLU A CA 1
ATOM 729 C C . GLU A 1 96 ? 12.122 -13.396 -12.238 1.00 95.81 96 GLU A C 1
ATOM 731 O O . GLU A 1 96 ? 11.151 -13.629 -11.521 1.00 95.81 96 GLU A O 1
ATOM 736 N N . ALA A 1 97 ? 12.360 -12.170 -12.714 1.00 96.38 97 ALA A N 1
ATOM 737 C CA . ALA A 1 97 ? 11.532 -11.031 -12.347 1.00 96.38 97 ALA A CA 1
ATOM 738 C C . ALA A 1 97 ? 10.067 -11.187 -12.775 1.00 96.38 97 ALA A C 1
ATOM 740 O O . ALA A 1 97 ? 9.167 -10.879 -11.996 1.00 96.38 97 ALA A O 1
ATOM 741 N N . ALA A 1 98 ? 9.810 -11.699 -13.981 1.00 97.38 98 ALA A N 1
ATOM 742 C CA . ALA A 1 98 ? 8.450 -11.988 -14.423 1.00 97.38 98 ALA A CA 1
ATOM 743 C C . ALA A 1 98 ? 7.768 -13.042 -13.533 1.00 97.38 98 ALA A C 1
ATOM 745 O O . ALA A 1 98 ? 6.599 -12.871 -13.197 1.00 97.38 98 ALA A O 1
ATOM 746 N N . SER A 1 99 ? 8.492 -14.079 -13.096 1.00 95.38 99 SER A N 1
ATOM 747 C CA . SER A 1 99 ? 7.969 -15.094 -12.171 1.00 95.38 99 SER A CA 1
ATOM 748 C C . SER A 1 99 ? 7.555 -14.484 -10.833 1.00 95.38 99 SER A C 1
ATOM 750 O O . SER A 1 99 ? 6.465 -14.766 -10.346 1.00 95.38 99 SER A O 1
ATOM 752 N N . HIS A 1 100 ? 8.389 -13.618 -10.253 1.00 93.31 100 HIS A N 1
ATOM 753 C CA . HIS A 1 100 ? 8.059 -12.962 -8.988 1.00 93.31 100 HIS A CA 1
ATOM 754 C C . HIS A 1 100 ? 6.849 -12.030 -9.110 1.00 93.31 100 HIS A C 1
ATOM 756 O O . HIS A 1 100 ? 5.977 -12.018 -8.246 1.00 93.31 100 HIS A O 1
ATOM 762 N N . ILE A 1 101 ? 6.778 -11.255 -10.196 1.00 95.31 101 ILE A N 1
ATOM 763 C CA . ILE A 1 101 ? 5.679 -10.309 -10.420 1.00 95.31 101 ILE A CA 1
ATOM 764 C C . ILE A 1 101 ? 4.358 -11.044 -10.698 1.00 95.31 101 ILE A C 1
ATOM 766 O O . ILE A 1 101 ? 3.303 -10.562 -10.288 1.00 95.31 101 ILE A O 1
ATOM 770 N N . SER A 1 102 ? 4.417 -12.224 -11.325 1.00 94.75 102 SER A N 1
ATOM 771 C CA . SER A 1 102 ? 3.241 -13.034 -11.686 1.00 94.75 102 SER A CA 1
ATOM 772 C C . SER A 1 102 ? 2.382 -13.466 -10.496 1.00 94.75 102 SER A C 1
ATOM 774 O O . SER A 1 102 ? 1.214 -13.781 -10.686 1.00 94.75 102 SER A O 1
ATOM 776 N N . VAL A 1 103 ? 2.924 -13.431 -9.274 1.00 87.88 103 VAL A N 1
ATOM 777 C CA . VAL A 1 103 ? 2.163 -13.669 -8.035 1.00 87.88 103 VAL A CA 1
ATOM 778 C C . VAL A 1 103 ? 1.121 -12.568 -7.785 1.00 87.88 103 VAL A C 1
ATOM 780 O O . VAL A 1 103 ? 0.104 -12.815 -7.150 1.00 87.88 103 VAL A O 1
ATOM 783 N N . ILE A 1 104 ? 1.371 -11.351 -8.278 1.00 86.81 104 ILE A N 1
ATOM 784 C CA . ILE A 1 104 ? 0.562 -10.153 -8.002 1.00 86.81 104 ILE A CA 1
ATOM 785 C C . ILE A 1 104 ? -0.200 -9.697 -9.250 1.00 86.81 104 ILE A C 1
ATOM 787 O O . ILE A 1 104 ? -1.322 -9.207 -9.156 1.00 86.81 104 ILE A O 1
ATOM 791 N N . ALA A 1 105 ? 0.410 -9.805 -10.431 1.00 92.94 105 ALA A N 1
ATOM 792 C CA . ALA A 1 105 ? -0.200 -9.366 -11.679 1.00 92.94 105 ALA A CA 1
ATOM 793 C C . ALA A 1 105 ? 0.362 -10.144 -12.873 1.00 92.94 105 ALA A C 1
ATOM 795 O O . ALA A 1 105 ? 1.541 -10.495 -12.851 1.00 92.94 105 ALA A O 1
ATOM 796 N N . PRO A 1 106 ? -0.412 -10.330 -13.962 1.00 95.88 106 PRO A N 1
ATOM 797 C CA . PRO A 1 106 ? 0.084 -10.981 -15.171 1.00 95.88 106 PRO A CA 1
ATOM 798 C C . PRO A 1 106 ? 1.385 -10.340 -15.662 1.00 95.88 106 PRO A C 1
ATOM 800 O O . PRO A 1 106 ? 1.431 -9.122 -15.867 1.00 95.88 106 PRO A O 1
ATOM 803 N N . ALA A 1 107 ? 2.431 -11.147 -15.850 1.00 97.56 107 ALA A N 1
ATOM 804 C CA . ALA A 1 107 ? 3.737 -10.679 -16.294 1.00 97.56 107 ALA A CA 1
ATOM 805 C C . ALA A 1 107 ? 4.393 -11.638 -17.293 1.00 97.56 107 ALA A C 1
ATOM 807 O O . ALA A 1 107 ? 4.274 -12.856 -17.197 1.00 97.56 107 ALA A O 1
ATOM 808 N N . GLU A 1 108 ? 5.126 -11.074 -18.249 1.00 97.44 108 GLU A N 1
ATOM 809 C CA . GLU A 1 108 ? 5.849 -11.813 -19.281 1.00 97.44 108 GLU A CA 1
ATOM 810 C C . GLU A 1 108 ? 7.255 -11.244 -19.490 1.00 97.44 108 GLU A C 1
ATOM 812 O O . GLU A 1 108 ? 7.484 -10.036 -19.379 1.00 97.44 108 GLU A O 1
ATOM 817 N N . ALA A 1 109 ? 8.204 -12.113 -19.840 1.00 97.81 109 ALA A N 1
ATOM 818 C CA . ALA A 1 109 ? 9.566 -11.730 -20.192 1.00 97.81 109 ALA A CA 1
ATOM 819 C C . ALA A 1 109 ? 9.849 -12.020 -21.671 1.00 97.81 109 ALA A C 1
ATOM 821 O O . ALA A 1 109 ? 9.678 -13.142 -22.144 1.00 97.81 109 ALA A O 1
ATOM 822 N N . ARG A 1 110 ? 10.368 -11.022 -22.394 1.00 97.00 110 ARG A N 1
ATOM 823 C CA . ARG A 1 110 ? 10.861 -11.157 -23.770 1.00 97.00 110 ARG A CA 1
ATOM 824 C C . ARG A 1 110 ? 12.272 -10.592 -23.884 1.00 97.00 110 ARG A C 1
ATOM 826 O O . ARG A 1 110 ? 12.493 -9.380 -23.820 1.00 97.00 110 ARG A O 1
ATOM 833 N N . GLY A 1 111 ? 13.247 -11.479 -24.077 1.00 97.44 111 GLY A N 1
ATOM 834 C CA . GLY A 1 111 ? 14.659 -11.106 -24.018 1.00 97.44 111 GLY A CA 1
ATOM 835 C C . GLY A 1 111 ? 14.977 -10.495 -22.653 1.00 97.44 111 GLY A C 1
ATOM 836 O O . GLY A 1 111 ? 14.781 -11.136 -21.632 1.00 97.44 111 GLY A O 1
ATOM 837 N N . ARG A 1 112 ? 15.437 -9.242 -22.632 1.00 98.19 112 ARG A N 1
ATOM 838 C CA . ARG A 1 112 ? 15.769 -8.501 -21.400 1.00 98.19 112 ARG A CA 1
ATOM 839 C C . ARG A 1 112 ? 14.618 -7.660 -20.836 1.00 98.19 112 ARG A C 1
ATOM 841 O O . ARG A 1 112 ? 14.830 -6.925 -19.876 1.00 98.19 112 ARG A O 1
ATOM 848 N N . VAL A 1 113 ? 13.449 -7.674 -21.468 1.00 98.31 113 VAL A N 1
ATOM 849 C CA . VAL A 1 113 ? 12.328 -6.798 -21.109 1.00 98.31 113 VAL A CA 1
ATOM 850 C C . VAL A 1 113 ? 11.242 -7.616 -20.435 1.00 98.31 113 VAL A C 1
ATOM 852 O O . VAL A 1 113 ? 10.836 -8.645 -20.965 1.00 98.31 113 VAL A O 1
ATOM 855 N N . VAL A 1 114 ? 10.759 -7.128 -19.299 1.00 98.38 114 VAL A N 1
ATOM 856 C CA . VAL A 1 114 ? 9.588 -7.640 -18.592 1.00 98.38 114 VAL A CA 1
ATOM 857 C C . VAL A 1 114 ? 8.443 -6.657 -18.781 1.00 98.38 114 VAL A C 1
ATOM 859 O O . VAL A 1 114 ? 8.630 -5.443 -18.640 1.00 98.38 114 VAL A O 1
ATOM 862 N N . ARG A 1 115 ? 7.267 -7.179 -19.114 1.00 98.25 115 ARG A N 1
ATOM 863 C CA . ARG A 1 115 ? 6.006 -6.437 -19.130 1.00 98.25 115 ARG A CA 1
ATOM 864 C C . ARG A 1 115 ? 5.102 -7.019 -18.062 1.00 98.25 115 ARG A C 1
ATOM 866 O O . ARG A 1 115 ? 5.001 -8.235 -17.975 1.00 98.25 115 ARG A O 1
ATOM 873 N N . ALA A 1 116 ? 4.462 -6.167 -17.272 1.00 97.69 116 ALA A N 1
ATOM 874 C CA . ALA A 1 116 ? 3.512 -6.606 -16.258 1.00 97.69 116 ALA A CA 1
ATOM 875 C C . ALA A 1 116 ? 2.276 -5.706 -16.217 1.00 97.69 116 ALA A C 1
ATOM 877 O O . ALA A 1 116 ? 2.353 -4.524 -16.558 1.00 97.69 116 ALA A O 1
ATOM 878 N N . GLY A 1 117 ? 1.142 -6.272 -15.810 1.00 96.06 117 GLY A N 1
ATOM 879 C CA . GLY A 1 117 ? -0.131 -5.564 -15.692 1.00 96.06 117 GLY A CA 1
ATOM 880 C C . GLY A 1 117 ? -0.130 -4.444 -14.646 1.00 96.06 117 GLY A C 1
ATOM 881 O O . GLY A 1 117 ? 0.802 -4.293 -13.852 1.00 96.06 117 GLY A O 1
ATOM 882 N N . GLY A 1 118 ? -1.213 -3.663 -14.639 1.00 95.50 118 GLY A N 1
ATOM 883 C CA . GLY A 1 118 ? -1.398 -2.522 -13.738 1.00 95.50 118 GLY A CA 1
ATOM 884 C C . GLY A 1 118 ? -1.312 -2.876 -12.251 1.00 95.50 118 GLY A C 1
ATOM 885 O O . GLY A 1 118 ? -0.742 -2.099 -11.493 1.00 95.50 118 GLY A O 1
ATOM 886 N N . GLY A 1 119 ? -1.747 -4.075 -11.846 1.00 94.94 119 GLY A N 1
ATOM 887 C CA . GLY A 1 119 ? -1.671 -4.525 -10.446 1.00 94.94 119 GLY A CA 1
ATOM 888 C C . GLY A 1 119 ? -0.252 -4.514 -9.859 1.00 94.94 119 GLY A C 1
ATOM 889 O O . GLY A 1 119 ? -0.060 -4.232 -8.680 1.00 94.94 119 GLY A O 1
ATOM 890 N N . PHE A 1 120 ? 0.782 -4.727 -10.683 1.00 96.69 120 PHE A N 1
ATOM 891 C CA . PHE A 1 120 ? 2.160 -4.573 -10.214 1.00 96.69 120 PHE A CA 1
ATOM 892 C C . PHE A 1 120 ? 2.531 -3.099 -9.988 1.00 96.69 120 PHE A C 1
ATOM 894 O O . PHE A 1 120 ? 3.249 -2.786 -9.040 1.00 96.69 120 PHE A O 1
ATOM 901 N N . LEU A 1 121 ? 2.037 -2.182 -10.829 1.00 97.19 121 LEU A N 1
ATOM 902 C CA . LEU A 1 121 ? 2.256 -0.745 -10.650 1.00 97.19 121 LEU A CA 1
ATOM 903 C C . LEU A 1 121 ? 1.580 -0.229 -9.386 1.00 97.19 121 LEU A C 1
ATOM 905 O O . LEU A 1 121 ? 2.217 0.519 -8.651 1.00 97.19 121 LEU A O 1
ATOM 909 N N . THR A 1 122 ? 0.329 -0.623 -9.135 1.00 95.50 122 THR A N 1
ATOM 910 C CA . THR A 1 122 ? -0.413 -0.197 -7.941 1.00 95.50 122 THR A CA 1
ATOM 911 C C . THR A 1 122 ? 0.255 -0.729 -6.684 1.00 95.50 122 THR A C 1
ATOM 913 O O . THR A 1 122 ? 0.532 0.048 -5.776 1.00 95.50 122 THR A O 1
ATOM 916 N N . ARG A 1 123 ? 0.665 -2.006 -6.675 1.00 95.00 123 ARG A N 1
ATOM 917 C CA . ARG A 1 123 ? 1.405 -2.574 -5.545 1.00 95.00 123 ARG A CA 1
ATOM 918 C C . ARG A 1 123 ? 2.746 -1.889 -5.312 1.00 95.00 123 ARG A C 1
ATOM 920 O O . ARG A 1 123 ? 3.080 -1.579 -4.173 1.00 95.00 123 ARG A O 1
ATOM 927 N N . LEU A 1 124 ? 3.518 -1.648 -6.372 1.00 96.44 124 LEU A N 1
ATOM 928 C CA . LEU A 1 124 ? 4.804 -0.968 -6.253 1.00 96.44 124 LEU A CA 1
ATOM 929 C C . LEU A 1 124 ? 4.632 0.488 -5.802 1.00 96.44 124 LEU A C 1
ATOM 931 O O . LEU A 1 124 ? 5.452 0.975 -5.028 1.00 96.44 124 LEU A O 1
ATOM 935 N N . LEU A 1 125 ? 3.581 1.172 -6.262 1.00 96.19 125 LEU A N 1
ATOM 936 C CA . LEU A 1 125 ? 3.219 2.518 -5.827 1.00 96.19 125 LEU A CA 1
ATOM 937 C C . LEU A 1 125 ? 2.902 2.537 -4.331 1.00 96.19 125 LEU A C 1
ATOM 939 O O . LEU A 1 125 ? 3.572 3.252 -3.595 1.00 96.19 125 LEU A O 1
ATOM 943 N N . ASP A 1 126 ? 1.964 1.703 -3.893 1.00 94.75 126 ASP A N 1
ATOM 944 C CA . ASP A 1 126 ? 1.523 1.555 -2.503 1.00 94.75 126 ASP A CA 1
ATOM 945 C C . ASP A 1 126 ? 2.713 1.432 -1.538 1.00 94.75 126 ASP A C 1
ATOM 947 O O . ASP A 1 126 ? 2.939 2.301 -0.693 1.00 94.75 126 ASP A O 1
ATOM 951 N N . VAL A 1 127 ? 3.581 0.434 -1.758 1.00 94.88 127 VAL A N 1
ATOM 952 C CA . VAL A 1 127 ? 4.751 0.200 -0.894 1.00 94.88 127 VAL A CA 1
ATOM 953 C C . VAL A 1 127 ? 5.812 1.297 -1.004 1.00 94.88 127 VAL A C 1
ATOM 955 O O . VAL A 1 127 ? 6.485 1.600 -0.021 1.00 94.88 127 VAL A O 1
ATOM 958 N N . SER A 1 128 ? 5.971 1.915 -2.181 1.00 94.88 128 SER A N 1
ATOM 959 C CA . SER A 1 128 ? 6.922 3.021 -2.372 1.00 94.88 128 SER A CA 1
ATOM 960 C C . SER A 1 128 ? 6.482 4.297 -1.675 1.00 94.88 128 SER A C 1
ATOM 962 O O . SER A 1 128 ? 7.329 5.123 -1.334 1.00 94.88 128 SER A O 1
ATOM 964 N N . LEU A 1 129 ? 5.177 4.476 -1.488 1.00 94.12 129 LEU A N 1
ATOM 965 C CA . LEU A 1 129 ? 4.614 5.612 -0.778 1.00 94.12 1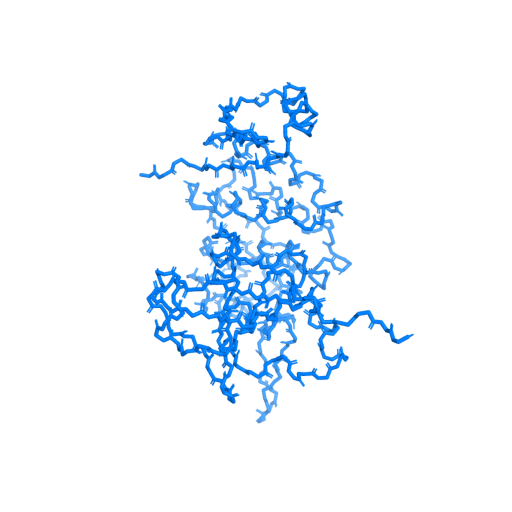29 LEU A CA 1
ATOM 966 C C . LEU A 1 129 ? 4.549 5.348 0.723 1.00 94.12 129 LEU A C 1
ATOM 968 O O . LEU A 1 129 ? 4.951 6.232 1.475 1.00 94.12 129 LEU A O 1
ATOM 972 N N . ASN A 1 130 ? 4.108 4.157 1.138 1.00 94.19 130 ASN A N 1
ATOM 973 C CA . ASN A 1 130 ? 3.829 3.843 2.539 1.00 94.19 130 ASN A CA 1
ATOM 974 C C . ASN A 1 130 ? 5.078 3.556 3.380 1.00 94.19 130 ASN A C 1
ATOM 976 O O . ASN A 1 130 ? 5.093 3.906 4.550 1.00 94.19 130 ASN A O 1
ATOM 980 N N . PHE A 1 131 ? 6.119 2.928 2.824 1.00 93.12 131 PHE A N 1
ATOM 981 C CA . PHE A 1 131 ? 7.240 2.433 3.633 1.00 93.12 131 PHE A CA 1
ATOM 982 C C . PHE A 1 131 ? 8.536 3.211 3.392 1.00 93.12 131 PHE A C 1
ATOM 984 O O . PHE A 1 131 ? 9.024 3.330 2.259 1.00 93.12 131 PHE A O 1
ATOM 991 N N . ARG A 1 132 ? 9.155 3.704 4.470 1.00 88.88 132 ARG A N 1
ATOM 992 C CA . ARG A 1 132 ? 10.402 4.489 4.415 1.00 88.88 132 ARG A CA 1
ATOM 993 C C . ARG A 1 132 ? 11.562 3.657 3.895 1.00 88.88 132 ARG A C 1
ATOM 995 O O . ARG A 1 132 ? 12.381 4.158 3.119 1.00 88.88 132 ARG A O 1
ATOM 1002 N N . GLN A 1 133 ? 11.611 2.378 4.249 1.00 88.62 133 GLN A N 1
ATOM 1003 C CA . GLN A 1 133 ? 12.624 1.436 3.789 1.00 88.62 133 GLN A CA 1
ATOM 1004 C C . GLN A 1 133 ? 12.666 1.276 2.264 1.00 88.62 133 GLN A C 1
ATOM 1006 O O . GLN A 1 133 ? 13.738 1.003 1.706 1.00 88.62 133 GLN A O 1
ATOM 1011 N N . MET A 1 134 ? 11.536 1.514 1.582 1.00 91.69 134 MET A N 1
ATOM 1012 C CA . MET A 1 134 ? 11.475 1.557 0.122 1.00 91.69 134 MET A CA 1
ATOM 1013 C C . MET A 1 134 ? 12.052 2.861 -0.436 1.00 91.69 134 MET A C 1
ATOM 1015 O O . MET A 1 134 ? 12.687 2.843 -1.486 1.00 91.69 134 MET A O 1
ATOM 1019 N N . LYS A 1 135 ? 11.882 3.994 0.259 1.00 84.81 135 LYS A N 1
ATOM 1020 C CA . LYS A 1 135 ? 12.381 5.315 -0.170 1.00 84.81 135 LYS A CA 1
ATOM 1021 C C . LYS A 1 135 ? 13.870 5.532 0.139 1.00 84.81 135 LYS A C 1
ATOM 1023 O O . LYS A 1 135 ? 14.526 6.319 -0.555 1.00 84.81 135 LYS A O 1
ATOM 1028 N N . LYS A 1 136 ? 14.425 4.862 1.158 1.00 85.19 136 LYS A N 1
ATOM 1029 C CA . LYS A 1 136 ? 15.796 5.079 1.666 1.00 85.19 136 LYS A CA 1
ATOM 1030 C C . LYS A 1 136 ? 16.842 4.974 0.545 1.00 85.19 136 LYS A C 1
ATOM 1032 O O . LYS A 1 136 ? 17.051 3.925 -0.055 1.00 85.19 136 LYS A O 1
ATOM 1037 N N . GLY A 1 137 ? 17.493 6.098 0.234 1.00 84.44 137 GLY A N 1
ATOM 1038 C CA . GLY A 1 137 ? 18.526 6.191 -0.807 1.00 84.44 137 GLY A CA 1
ATOM 1039 C C . GLY A 1 137 ? 18.024 6.151 -2.260 1.00 84.44 137 GLY A C 1
ATOM 1040 O O . GLY A 1 137 ? 18.852 6.184 -3.175 1.00 84.44 137 GLY A O 1
ATOM 1041 N N . VAL A 1 138 ? 16.705 6.094 -2.494 1.00 90.62 138 VAL A N 1
ATOM 1042 C CA . VAL A 1 138 ? 16.074 6.030 -3.830 1.00 90.62 138 VAL A CA 1
ATOM 1043 C C . VAL A 1 138 ? 14.876 6.978 -3.998 1.00 90.62 138 VAL A C 1
ATOM 1045 O O . VAL A 1 138 ? 14.150 6.866 -4.981 1.00 90.62 138 VAL A O 1
ATOM 1048 N N . ALA A 1 139 ? 14.682 7.952 -3.105 1.00 90.25 139 ALA A N 1
ATOM 1049 C CA . ALA A 1 139 ? 13.542 8.878 -3.136 1.00 90.25 139 ALA A CA 1
ATOM 1050 C C . ALA A 1 139 ? 13.329 9.557 -4.506 1.00 90.25 139 ALA A C 1
ATOM 1052 O O . ALA A 1 139 ? 12.213 9.582 -5.020 1.00 90.25 139 ALA A O 1
ATOM 1053 N N . GLN A 1 140 ? 14.400 10.014 -5.167 1.00 91.12 140 GLN A N 1
ATOM 1054 C CA . GLN A 1 140 ? 14.297 10.613 -6.506 1.00 91.12 140 GLN A CA 1
ATOM 1055 C C . GLN A 1 140 ? 13.816 9.612 -7.575 1.00 91.12 140 GLN A C 1
ATOM 1057 O O . GLN A 1 140 ? 13.121 9.982 -8.526 1.00 91.12 140 GLN A O 1
ATOM 1062 N N . VAL A 1 141 ? 14.168 8.333 -7.419 1.00 94.19 141 VAL A N 1
ATOM 1063 C CA . VAL A 1 141 ? 13.717 7.242 -8.294 1.00 94.19 141 VAL A CA 1
ATOM 1064 C C . VAL A 1 141 ? 12.225 6.987 -8.081 1.00 94.19 141 VAL A C 1
ATOM 1066 O O . VAL A 1 141 ? 11.497 6.877 -9.065 1.00 94.19 141 VAL A O 1
ATOM 1069 N N . VAL A 1 142 ? 11.766 6.970 -6.823 1.00 94.25 142 VAL A N 1
ATOM 1070 C CA . VAL A 1 142 ? 10.339 6.869 -6.469 1.00 94.25 142 VAL A CA 1
ATOM 1071 C C . VAL A 1 142 ? 9.568 8.040 -7.065 1.00 94.25 142 VAL A C 1
ATOM 1073 O O . VAL A 1 142 ? 8.617 7.819 -7.804 1.00 94.25 142 VAL A O 1
ATOM 1076 N N . LYS A 1 143 ? 10.026 9.277 -6.860 1.00 92.75 143 LYS A N 1
ATOM 1077 C CA . LYS A 1 143 ? 9.399 10.475 -7.435 1.00 92.75 143 LYS A CA 1
ATOM 1078 C C . LYS A 1 143 ? 9.235 10.373 -8.952 1.00 92.75 143 LYS A C 1
ATOM 1080 O O . LYS A 1 143 ? 8.147 10.585 -9.475 1.00 92.75 143 LYS A O 1
ATOM 1085 N N . THR A 1 144 ? 10.294 9.969 -9.654 1.00 92.50 144 THR A N 1
ATOM 1086 C CA . THR A 1 144 ? 10.270 9.789 -11.116 1.00 92.50 144 THR A CA 1
ATOM 1087 C C . THR A 1 144 ? 9.293 8.691 -11.546 1.00 92.50 144 THR A C 1
ATOM 1089 O O . THR A 1 144 ? 8.602 8.832 -12.554 1.00 92.50 144 THR A O 1
ATOM 1092 N N . PHE A 1 145 ? 9.227 7.589 -10.798 1.00 95.75 145 PHE A N 1
ATOM 1093 C CA . PHE A 1 145 ? 8.269 6.510 -11.029 1.00 95.75 145 PHE A CA 1
ATOM 1094 C C . PHE A 1 145 ? 6.821 6.990 -10.841 1.00 95.75 145 PHE A C 1
ATOM 1096 O O . PHE A 1 145 ? 6.012 6.836 -11.755 1.00 95.75 145 PHE A O 1
ATOM 1103 N N . VAL A 1 146 ? 6.523 7.654 -9.721 1.00 95.25 146 VAL A N 1
ATOM 1104 C CA . VAL A 1 146 ? 5.193 8.201 -9.417 1.00 95.25 146 VAL A CA 1
ATOM 1105 C C . VAL A 1 146 ? 4.768 9.197 -10.500 1.00 95.25 146 VAL A C 1
ATOM 1107 O O . VAL A 1 146 ? 3.681 9.070 -11.056 1.00 95.25 146 VAL A O 1
ATOM 1110 N N . SER A 1 147 ? 5.636 10.130 -10.908 1.00 92.00 147 SER A N 1
ATOM 1111 C CA . SER A 1 147 ? 5.300 11.096 -11.966 1.00 92.00 147 SER A CA 1
ATOM 1112 C C . SER A 1 147 ? 4.934 10.444 -13.307 1.00 92.00 147 SER A C 1
ATOM 1114 O O . SER A 1 147 ? 4.121 10.993 -14.045 1.00 92.00 147 SER A O 1
ATOM 1116 N N . GLN A 1 148 ? 5.488 9.271 -13.644 1.00 95.12 148 GLN A N 1
ATOM 1117 C CA . GLN A 1 148 ? 5.083 8.540 -14.854 1.00 95.12 148 GLN A CA 1
ATOM 1118 C C . GLN A 1 148 ? 3.665 7.967 -14.752 1.00 95.12 148 GLN A C 1
ATOM 1120 O O . GLN A 1 148 ? 2.952 7.935 -15.757 1.00 95.12 148 GLN A O 1
ATOM 1125 N N . ILE A 1 149 ? 3.250 7.521 -13.562 1.00 95.12 149 ILE A N 1
ATOM 1126 C CA . ILE A 1 149 ? 1.885 7.030 -13.335 1.00 95.12 149 ILE A CA 1
ATOM 1127 C C . ILE A 1 149 ? 0.889 8.159 -13.593 1.00 95.12 149 ILE A C 1
ATOM 1129 O O . ILE A 1 149 ? -0.062 7.960 -14.339 1.00 95.12 149 ILE A O 1
ATOM 1133 N N . TYR A 1 150 ? 1.166 9.359 -13.093 1.00 90.75 150 TYR A N 1
ATOM 1134 C CA . TYR A 1 150 ? 0.275 10.513 -13.223 1.00 90.75 150 TYR A CA 1
ATOM 1135 C C . TYR A 1 150 ? 0.295 11.210 -14.590 1.00 90.75 150 TYR A C 1
ATOM 1137 O O . TYR A 1 150 ? -0.546 12.066 -14.845 1.00 90.75 150 TYR A O 1
ATOM 1145 N N . ASP A 1 151 ? 1.207 10.846 -15.495 1.00 89.12 151 ASP A N 1
ATOM 1146 C CA . ASP A 1 151 ? 1.224 11.369 -16.865 1.00 89.12 151 ASP A CA 1
ATOM 1147 C C . ASP A 1 151 ? 0.165 10.647 -17.729 1.00 89.12 151 ASP A C 1
ATOM 1149 O O . ASP A 1 151 ? 0.354 9.473 -18.078 1.00 89.12 151 ASP A O 1
ATOM 1153 N N . PRO A 1 152 ? -0.945 11.300 -18.130 1.00 83.19 152 PRO A N 1
ATOM 1154 C CA . PRO A 1 152 ? -2.022 10.644 -18.877 1.00 83.19 152 PRO A CA 1
ATOM 1155 C C . PRO A 1 152 ? -1.594 10.213 -20.287 1.00 83.19 152 PRO A C 1
ATOM 1157 O O . PRO A 1 152 ? -2.242 9.367 -20.896 1.00 83.19 152 PRO A O 1
ATOM 1160 N N . ARG A 1 153 ? -0.490 10.757 -20.819 1.00 87.75 153 ARG A N 1
ATOM 1161 C CA . ARG A 1 153 ? 0.020 10.416 -22.157 1.00 87.75 153 ARG A CA 1
ATOM 1162 C C . ARG A 1 153 ? 0.824 9.116 -22.157 1.00 87.75 153 ARG A C 1
ATOM 1164 O O . ARG A 1 153 ? 1.122 8.577 -23.221 1.00 87.75 153 ARG A O 1
ATOM 1171 N N . LYS A 1 154 ? 1.198 8.607 -20.979 1.00 90.25 154 LYS A N 1
ATOM 1172 C CA . LYS A 1 154 ? 2.049 7.423 -20.826 1.00 90.25 154 LYS A CA 1
ATOM 1173 C C . LYS A 1 154 ? 1.250 6.222 -20.363 1.00 90.25 154 LYS A C 1
ATOM 1175 O O . LYS A 1 154 ? 0.942 6.085 -19.184 1.00 90.25 154 LYS A O 1
ATOM 1180 N N . ARG A 1 155 ? 0.979 5.299 -21.282 1.00 95.12 155 ARG A N 1
ATOM 1181 C CA . ARG A 1 155 ? 0.412 3.993 -20.924 1.00 95.12 155 ARG A CA 1
ATOM 1182 C C . ARG A 1 155 ? 1.472 3.028 -20.381 1.00 95.12 155 ARG A C 1
ATOM 1184 O O . ARG A 1 155 ? 1.228 2.321 -19.411 1.00 95.12 155 ARG A O 1
ATOM 1191 N N . ALA A 1 156 ? 2.661 3.036 -20.979 1.00 97.62 156 ALA A N 1
ATOM 1192 C CA . ALA A 1 156 ? 3.814 2.294 -20.480 1.00 97.62 156 ALA A CA 1
ATOM 1193 C C . ALA A 1 156 ? 4.508 3.083 -19.363 1.00 97.62 156 ALA A C 1
ATOM 1195 O O . ALA A 1 156 ? 4.979 4.199 -19.596 1.00 97.62 156 ALA A O 1
ATOM 1196 N N . VAL A 1 157 ? 4.606 2.491 -18.176 1.00 98.19 157 VAL A N 1
ATOM 1197 C CA . VAL A 1 157 ? 5.340 3.050 -17.036 1.00 98.19 157 VAL A CA 1
ATOM 1198 C C . VAL A 1 157 ? 6.652 2.292 -16.886 1.00 98.19 157 VAL A C 1
ATOM 1200 O O . VAL A 1 157 ? 6.664 1.091 -16.613 1.00 98.19 157 VAL A O 1
ATOM 1203 N N . TYR A 1 158 ? 7.773 2.985 -17.077 1.00 97.88 158 TYR A N 1
ATOM 1204 C CA . TYR A 1 158 ? 9.089 2.368 -16.965 1.00 97.88 158 TYR A CA 1
ATOM 1205 C C . TYR A 1 158 ? 9.498 2.288 -15.500 1.00 97.88 158 TYR A C 1
ATOM 1207 O O . TYR A 1 158 ? 9.738 3.315 -14.860 1.00 97.88 158 TYR A O 1
ATOM 1215 N N . VAL A 1 159 ? 9.598 1.062 -14.987 1.00 97.81 159 VAL A N 1
ATOM 1216 C CA . VAL A 1 159 ? 10.035 0.782 -13.620 1.00 97.81 159 VAL A CA 1
ATOM 1217 C C . VAL A 1 159 ? 11.562 0.824 -13.579 1.00 97.81 159 VAL A C 1
ATOM 1219 O O . VAL A 1 159 ? 12.217 0.013 -14.245 1.00 97.81 159 VAL A O 1
ATOM 1222 N N . PRO A 1 160 ? 12.172 1.749 -12.818 1.00 96.94 160 PRO A N 1
ATOM 1223 C CA . PRO A 1 160 ? 13.621 1.802 -12.702 1.00 96.94 160 PRO A CA 1
ATOM 1224 C C . PRO A 1 160 ? 14.168 0.522 -12.063 1.00 96.94 160 PRO A C 1
ATOM 1226 O O . PRO A 1 160 ? 13.675 0.080 -11.026 1.00 96.94 160 PRO A O 1
ATOM 1229 N N . LEU A 1 161 ? 15.245 -0.033 -12.627 1.00 96.44 161 LEU A N 1
ATOM 1230 C CA . LEU A 1 161 ? 15.860 -1.274 -12.134 1.00 96.44 161 LEU A CA 1
ATOM 1231 C C . LEU A 1 161 ? 16.203 -1.207 -10.639 1.00 96.44 161 LEU A C 1
ATOM 1233 O O . LEU A 1 161 ? 16.030 -2.182 -9.917 1.00 96.44 161 LEU A O 1
ATOM 1237 N N . ARG A 1 162 ? 16.670 -0.046 -10.166 1.00 96.12 162 ARG A N 1
ATOM 1238 C CA . ARG A 1 162 ? 17.013 0.165 -8.754 1.00 96.12 162 ARG A CA 1
ATOM 1239 C C . ARG A 1 162 ? 15.792 0.069 -7.834 1.00 96.12 162 ARG A C 1
ATOM 1241 O O . ARG A 1 162 ? 15.917 -0.491 -6.753 1.00 96.12 162 ARG A O 1
ATOM 1248 N N . LEU A 1 163 ? 14.636 0.570 -8.275 1.00 96.69 163 LEU A N 1
ATOM 1249 C CA . LEU A 1 163 ? 13.383 0.466 -7.525 1.00 96.69 163 LEU A CA 1
ATOM 1250 C C . LEU A 1 163 ? 12.912 -0.990 -7.468 1.00 96.69 163 LEU A C 1
ATOM 1252 O O . LEU A 1 163 ? 12.623 -1.496 -6.391 1.00 96.69 163 LEU A O 1
ATOM 1256 N N . TYR A 1 164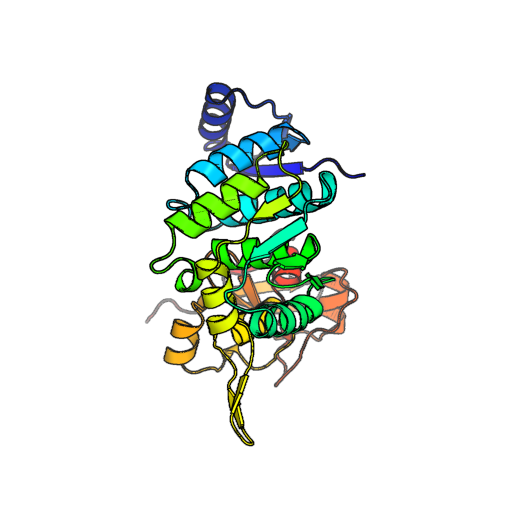 ? 12.929 -1.690 -8.607 1.00 96.31 164 TYR A N 1
ATOM 1257 C CA . TYR A 1 164 ? 12.569 -3.109 -8.649 1.00 96.31 164 TYR A CA 1
ATOM 1258 C C . TYR A 1 164 ? 13.485 -3.976 -7.774 1.00 96.31 164 TYR A C 1
ATOM 1260 O O . TYR A 1 164 ? 13.003 -4.817 -7.026 1.00 96.31 164 TYR A O 1
ATOM 1268 N N . ARG A 1 165 ? 14.806 -3.759 -7.821 1.00 95.38 165 ARG A N 1
ATOM 1269 C CA . ARG A 1 165 ? 15.754 -4.499 -6.972 1.00 95.38 165 ARG A CA 1
ATOM 1270 C C . ARG A 1 165 ? 15.471 -4.289 -5.490 1.00 95.38 165 ARG A C 1
ATOM 1272 O O . ARG A 1 165 ? 15.501 -5.257 -4.744 1.00 95.38 165 ARG A O 1
ATOM 1279 N N . ARG A 1 166 ? 15.154 -3.056 -5.083 1.00 95.06 166 ARG A N 1
ATOM 1280 C CA . ARG A 1 166 ? 14.788 -2.754 -3.696 1.00 95.06 166 ARG A CA 1
ATOM 1281 C C . ARG A 1 166 ? 13.475 -3.426 -3.293 1.00 95.06 166 ARG A C 1
ATOM 1283 O O . ARG A 1 166 ? 13.384 -3.974 -2.203 1.00 95.06 166 ARG A O 1
ATOM 1290 N N . PHE A 1 167 ? 12.494 -3.447 -4.193 1.00 94.44 167 PHE A N 1
ATOM 1291 C CA . PHE A 1 167 ? 11.261 -4.210 -4.006 1.00 94.44 167 PHE A CA 1
ATOM 1292 C C . PHE A 1 167 ? 11.530 -5.706 -3.827 1.00 94.44 167 PHE A C 1
ATOM 1294 O O . PHE A 1 167 ? 11.088 -6.291 -2.845 1.00 94.44 167 PHE A O 1
ATOM 1301 N N . ALA A 1 168 ? 12.315 -6.316 -4.713 1.00 94.12 168 ALA A N 1
ATOM 1302 C CA . ALA A 1 168 ? 12.652 -7.731 -4.608 1.00 94.12 168 ALA A CA 1
ATOM 1303 C C . ALA A 1 168 ? 13.480 -8.068 -3.366 1.00 94.12 168 ALA A C 1
ATOM 1305 O O . ALA A 1 168 ? 13.352 -9.152 -2.814 1.00 94.12 168 ALA A O 1
ATOM 1306 N N . GLU A 1 169 ? 14.314 -7.141 -2.907 1.00 92.88 169 GLU A N 1
ATOM 1307 C CA . GLU A 1 169 ? 15.063 -7.294 -1.666 1.00 92.88 169 GLU A CA 1
ATOM 1308 C C . GLU A 1 169 ? 14.169 -7.320 -0.434 1.00 92.88 169 GLU A C 1
ATOM 1310 O O . GLU A 1 169 ? 14.339 -8.179 0.423 1.00 92.88 169 GLU A O 1
ATOM 1315 N N . LEU A 1 170 ? 13.215 -6.398 -0.364 1.00 92.88 170 LEU A N 1
ATOM 1316 C CA . LEU A 1 170 ? 12.419 -6.188 0.836 1.00 92.88 170 LEU A CA 1
ATOM 1317 C C . LEU A 1 170 ? 11.129 -7.012 0.876 1.00 92.88 170 LEU A C 1
ATOM 1319 O O . LEU A 1 170 ? 10.566 -7.148 1.953 1.00 92.88 170 LEU A O 1
ATOM 1323 N N . TYR A 1 171 ? 10.636 -7.528 -0.255 1.00 92.25 171 TYR A N 1
ATOM 1324 C CA . TYR A 1 171 ? 9.273 -8.078 -0.341 1.00 92.25 171 TYR A CA 1
ATOM 1325 C C . TYR A 1 171 ? 9.163 -9.449 -1.015 1.00 92.25 171 TYR A C 1
ATOM 1327 O O . TYR A 1 171 ? 8.070 -10.010 -1.033 1.00 92.25 171 TYR A O 1
ATOM 1335 N N . ILE A 1 172 ? 10.244 -10.004 -1.573 1.00 91.88 172 ILE A N 1
ATOM 1336 C CA . ILE A 1 172 ? 10.208 -11.315 -2.238 1.00 91.88 172 ILE A CA 1
ATOM 1337 C C . ILE A 1 172 ? 10.999 -12.331 -1.398 1.00 91.88 172 ILE A C 1
ATOM 1339 O O . ILE A 1 172 ? 12.216 -12.176 -1.272 1.00 91.88 172 ILE A O 1
ATOM 1343 N N . PRO A 1 173 ? 10.340 -13.365 -0.831 1.00 91.00 173 PRO A N 1
ATOM 1344 C CA . PRO A 1 173 ? 11.017 -14.448 -0.124 1.00 91.00 173 PRO A CA 1
ATOM 1345 C C . PRO A 1 173 ? 12.041 -15.166 -1.000 1.00 91.00 173 PRO A C 1
ATOM 1347 O O . PRO A 1 173 ? 11.852 -15.302 -2.210 1.00 91.00 173 PRO A O 1
ATOM 1350 N N . ARG A 1 174 ? 13.119 -15.658 -0.384 1.00 88.44 174 ARG A N 1
ATOM 1351 C CA . ARG A 1 174 ? 14.203 -16.355 -1.087 1.00 88.44 174 ARG A CA 1
ATOM 1352 C C . ARG A 1 174 ? 14.454 -17.715 -0.472 1.00 88.44 174 ARG A C 1
ATOM 1354 O O . ARG A 1 174 ? 14.526 -17.850 0.744 1.00 88.44 174 ARG A O 1
ATOM 1361 N N . THR A 1 175 ? 14.650 -18.721 -1.311 1.00 85.88 175 THR A N 1
ATOM 1362 C CA . THR A 1 175 ? 15.091 -20.038 -0.851 1.00 85.88 175 THR A CA 1
ATOM 1363 C C . THR A 1 175 ? 16.615 -20.095 -0.864 1.00 85.88 175 THR A C 1
ATOM 1365 O O . THR A 1 175 ? 17.238 -19.884 -1.904 1.00 85.88 175 THR A O 1
ATOM 1368 N N . VAL A 1 176 ? 17.217 -20.399 0.285 1.00 83.31 176 VAL A N 1
ATOM 1369 C CA . VAL A 1 176 ? 18.664 -20.581 0.448 1.00 83.31 176 VAL A CA 1
ATOM 1370 C C . VAL A 1 176 ? 18.906 -21.983 1.002 1.00 83.31 176 VAL A C 1
ATOM 1372 O O . VAL A 1 176 ? 18.714 -22.253 2.186 1.00 83.31 176 VAL A O 1
ATOM 1375 N N . GLY A 1 177 ? 19.289 -22.913 0.122 1.00 87.38 177 GLY A N 1
ATOM 1376 C CA . GLY A 1 177 ? 19.409 -24.330 0.475 1.00 87.38 177 GLY A CA 1
ATOM 1377 C C . GLY A 1 177 ? 18.058 -24.911 0.899 1.00 87.38 177 GLY A C 1
ATOM 1378 O O . GLY A 1 177 ? 17.126 -24.953 0.102 1.00 87.38 177 GLY A O 1
ATOM 1379 N N . THR A 1 178 ? 17.954 -25.350 2.153 1.00 89.69 178 THR A N 1
ATOM 1380 C CA . THR A 1 178 ? 16.713 -25.871 2.754 1.00 89.69 178 THR A CA 1
ATOM 1381 C C . THR A 1 178 ? 15.949 -24.826 3.572 1.00 89.69 178 THR A C 1
ATOM 1383 O O . THR A 1 178 ? 14.963 -25.166 4.219 1.00 89.69 178 THR A O 1
ATOM 1386 N N . GLN A 1 179 ? 16.415 -23.577 3.600 1.00 88.44 179 GLN A N 1
ATOM 1387 C CA . GLN A 1 179 ? 15.809 -22.491 4.367 1.00 88.44 179 GLN A CA 1
ATOM 1388 C C . GLN A 1 179 ? 15.060 -21.524 3.447 1.00 88.44 179 GLN A C 1
ATOM 1390 O O . GLN A 1 179 ? 15.432 -21.335 2.287 1.00 88.44 179 GLN A O 1
ATOM 1395 N N . VAL A 1 180 ? 14.011 -20.896 3.980 1.00 88.44 180 VAL A N 1
ATOM 1396 C CA . VAL A 1 180 ? 13.317 -19.778 3.335 1.00 88.44 180 VAL A CA 1
ATOM 1397 C C . VAL A 1 180 ? 13.612 -18.517 4.137 1.00 88.44 180 VAL A C 1
ATOM 1399 O O . VAL A 1 180 ? 13.243 -18.414 5.304 1.00 88.44 180 VAL A O 1
ATOM 1402 N N . GLU A 1 181 ? 14.295 -17.569 3.508 1.00 89.31 181 GLU A N 1
ATOM 1403 C CA . GLU A 1 181 ? 14.497 -16.222 4.023 1.00 89.31 181 GLU A CA 1
ATOM 1404 C C . GLU A 1 181 ? 13.255 -15.391 3.691 1.00 89.31 181 GLU A C 1
ATOM 1406 O O . GLU A 1 181 ? 12.898 -15.229 2.519 1.00 89.31 181 GLU A O 1
ATOM 1411 N N . VAL A 1 182 ? 12.584 -14.885 4.727 1.00 89.06 182 VAL A N 1
ATOM 1412 C CA . VAL A 1 182 ? 11.382 -14.055 4.603 1.00 89.06 182 VAL A CA 1
ATOM 1413 C C . VAL A 1 182 ? 11.747 -12.606 4.932 1.00 89.06 182 VAL A C 1
ATOM 1415 O O . VAL A 1 182 ? 12.029 -12.300 6.090 1.00 89.06 182 VAL A O 1
ATOM 1418 N N . PRO A 1 183 ? 11.751 -11.700 3.939 1.00 89.94 183 PRO A N 1
ATOM 1419 C CA . PRO A 1 183 ? 12.039 -10.292 4.168 1.00 89.94 183 PRO A CA 1
ATOM 1420 C C . PRO A 1 183 ? 11.001 -9.606 5.065 1.00 89.94 183 PRO A C 1
ATOM 1422 O O . PRO A 1 183 ? 9.804 -9.879 4.961 1.00 89.94 183 PRO A O 1
ATOM 1425 N N . GLY A 1 184 ? 11.437 -8.631 5.868 1.00 89.31 184 GLY A N 1
ATOM 1426 C CA . GLY A 1 184 ? 10.542 -7.851 6.733 1.00 89.31 184 GLY A CA 1
ATOM 1427 C C . GLY A 1 184 ? 9.418 -7.148 5.965 1.00 89.31 184 GLY A C 1
ATOM 1428 O O . GLY A 1 184 ? 8.271 -7.156 6.402 1.00 89.31 184 GLY A O 1
ATOM 1429 N N . GLY A 1 185 ? 9.689 -6.629 4.763 1.00 92.06 185 GLY A N 1
ATOM 1430 C CA . GLY A 1 185 ? 8.643 -6.029 3.935 1.00 92.06 185 GLY A CA 1
ATOM 1431 C C . GLY A 1 185 ? 7.572 -7.026 3.496 1.00 92.06 185 GLY A C 1
ATOM 1432 O O . GLY A 1 185 ? 6.396 -6.675 3.469 1.00 92.06 185 GLY A O 1
ATOM 1433 N N . TRP A 1 186 ? 7.921 -8.290 3.234 1.00 92.50 186 TRP A N 1
ATOM 1434 C CA . TRP A 1 186 ? 6.916 -9.327 2.971 1.00 92.50 186 TRP A CA 1
ATOM 1435 C C . TRP A 1 186 ? 5.981 -9.501 4.172 1.00 92.50 186 TRP A C 1
ATOM 1437 O O . TRP A 1 186 ? 4.764 -9.537 4.002 1.00 92.50 186 TRP A O 1
ATOM 1447 N N . LEU A 1 187 ? 6.534 -9.512 5.387 1.00 92.19 187 LEU A N 1
ATOM 1448 C CA . LEU A 1 187 ? 5.753 -9.614 6.618 1.00 92.19 187 LEU A CA 1
ATOM 1449 C C . LEU A 1 187 ? 4.823 -8.405 6.813 1.00 92.19 187 LEU A C 1
ATOM 1451 O O . LEU A 1 187 ? 3.657 -8.595 7.153 1.00 92.19 187 LEU A O 1
ATOM 1455 N N . GLN A 1 188 ? 5.276 -7.184 6.495 1.00 93.94 188 GLN A N 1
ATOM 1456 C CA . GLN A 1 188 ? 4.409 -5.996 6.480 1.00 93.94 188 GLN A CA 1
ATOM 1457 C C . GLN A 1 188 ? 3.206 -6.185 5.541 1.00 93.94 188 GLN A C 1
ATOM 1459 O O . GLN A 1 188 ? 2.091 -5.791 5.873 1.00 93.94 188 GLN A O 1
ATOM 1464 N N . LEU A 1 189 ? 3.396 -6.806 4.371 1.00 93.06 189 LEU A N 1
ATOM 1465 C CA . LEU A 1 189 ? 2.292 -7.059 3.440 1.00 93.06 189 LEU A CA 1
ATOM 1466 C C . LEU A 1 189 ? 1.290 -8.075 3.983 1.00 93.06 189 LEU A C 1
ATOM 1468 O O . LEU A 1 189 ? 0.091 -7.894 3.800 1.00 93.06 189 LEU A O 1
ATOM 1472 N N . VAL A 1 190 ? 1.774 -9.128 4.635 1.00 93.25 190 VAL A N 1
ATOM 1473 C CA . VAL A 1 190 ? 0.931 -10.172 5.229 1.00 93.25 190 VAL A CA 1
ATOM 1474 C C . VAL A 1 190 ? 0.116 -9.620 6.398 1.00 93.25 190 VAL A C 1
ATOM 1476 O O . VAL A 1 190 ? -1.081 -9.887 6.480 1.00 93.25 190 VAL A O 1
ATOM 1479 N N . ILE 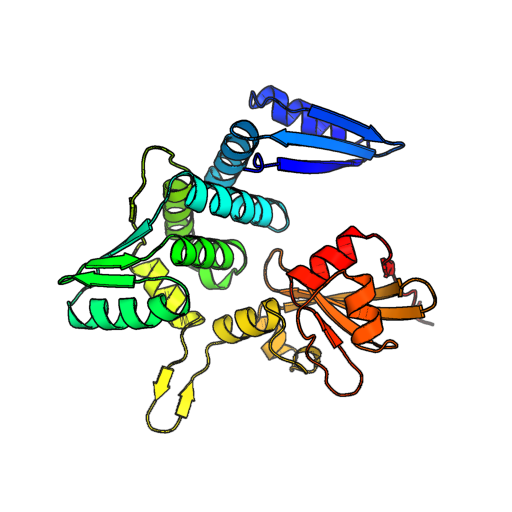A 1 191 ? 0.730 -8.796 7.252 1.00 94.56 191 ILE A N 1
ATOM 1480 C CA . ILE A 1 191 ? 0.034 -8.097 8.340 1.00 94.56 191 ILE A CA 1
ATOM 1481 C C . ILE A 1 191 ? -0.986 -7.108 7.764 1.00 94.56 191 ILE A C 1
ATOM 1483 O O . ILE A 1 191 ? -2.160 -7.158 8.116 1.00 94.56 191 ILE A O 1
ATOM 1487 N N . GLY A 1 192 ? -0.568 -6.248 6.829 1.00 93.75 192 GLY A N 1
ATOM 1488 C CA . GLY A 1 192 ? -1.439 -5.247 6.209 1.00 93.75 192 GLY A CA 1
ATOM 1489 C C . GLY A 1 192 ? -2.642 -5.851 5.479 1.00 93.75 192 GLY A C 1
ATOM 1490 O O . GLY A 1 192 ? -3.709 -5.241 5.451 1.00 93.75 192 GLY A O 1
ATOM 1491 N N . ASN A 1 193 ? -2.499 -7.061 4.937 1.00 92.06 193 ASN A N 1
ATOM 1492 C CA . ASN A 1 193 ? -3.580 -7.796 4.284 1.00 92.06 193 ASN A CA 1
ATOM 1493 C C . ASN A 1 193 ? -4.420 -8.648 5.252 1.00 92.06 193 ASN A C 1
ATOM 1495 O O . ASN A 1 193 ? -5.370 -9.273 4.800 1.00 92.06 193 ASN A O 1
ATOM 1499 N N . GLY A 1 194 ? -4.106 -8.673 6.552 1.00 91.62 194 GLY A N 1
ATOM 1500 C CA . GLY A 1 194 ? -4.859 -9.446 7.542 1.00 91.62 194 GLY A CA 1
ATOM 1501 C C . GLY A 1 194 ? -4.751 -10.955 7.334 1.00 91.62 194 GLY A C 1
ATOM 1502 O O . GLY A 1 194 ? -5.752 -11.645 7.412 1.00 91.62 194 GLY A O 1
ATOM 1503 N N . VAL A 1 195 ? -3.556 -11.469 7.027 1.00 91.75 195 VAL A N 1
ATOM 1504 C CA . VAL A 1 195 ? -3.326 -12.915 6.809 1.00 91.75 195 VAL A CA 1
ATOM 1505 C C . VAL A 1 195 ? -2.665 -13.583 8.021 1.00 91.75 195 VAL A C 1
ATOM 1507 O O . VAL A 1 195 ? -2.748 -14.795 8.195 1.00 91.75 195 VAL A O 1
ATOM 1510 N N . LEU A 1 196 ? -1.990 -12.805 8.869 1.00 90.88 196 LEU A N 1
ATOM 1511 C CA . LEU A 1 196 ? -1.237 -13.314 10.014 1.00 90.88 196 LEU A CA 1
ATOM 1512 C C . LEU A 1 196 ? -1.905 -12.899 11.324 1.00 90.88 196 LEU A C 1
ATOM 1514 O O . LEU A 1 196 ? -2.202 -11.723 11.518 1.00 90.88 196 LEU A O 1
ATOM 1518 N N . ALA A 1 197 ? -2.081 -13.857 12.230 1.00 93.62 197 ALA A N 1
ATOM 1519 C CA . ALA A 1 197 ? -2.425 -13.615 13.627 1.00 93.62 197 ALA A CA 1
ATOM 1520 C C . ALA A 1 197 ? -1.159 -13.603 14.507 1.00 93.62 197 ALA A C 1
ATOM 1522 O O . ALA A 1 197 ? -0.103 -14.092 14.103 1.00 93.62 197 ALA A O 1
ATOM 1523 N N . GLY A 1 198 ? -1.251 -13.017 15.701 1.00 93.25 198 GLY A N 1
ATOM 1524 C CA . GLY A 1 198 ? -0.161 -13.010 16.684 1.00 93.25 198 GLY A CA 1
ATOM 1525 C C . GLY A 1 198 ? 0.975 -12.019 16.405 1.00 93.25 198 GLY A C 1
ATOM 1526 O O . GLY A 1 198 ? 2.005 -12.070 17.073 1.00 93.25 198 GLY A O 1
ATOM 1527 N N . TRP A 1 199 ? 0.834 -11.102 15.443 1.00 93.44 199 TRP A N 1
ATOM 1528 C CA . TRP A 1 199 ? 1.883 -10.107 15.165 1.00 93.44 199 TRP A CA 1
ATOM 1529 C C . TRP A 1 199 ? 2.005 -9.023 16.245 1.00 93.44 199 TRP A C 1
ATOM 1531 O O . TRP A 1 199 ? 3.035 -8.364 16.338 1.00 93.44 199 TRP A O 1
ATOM 1541 N N . ASP A 1 200 ? 0.987 -8.842 17.086 1.00 93.88 200 ASP A N 1
ATOM 1542 C CA . ASP A 1 200 ? 0.940 -7.812 18.133 1.00 93.88 200 ASP A CA 1
ATOM 1543 C C . ASP A 1 200 ? 1.849 -8.104 19.332 1.00 93.88 200 ASP A C 1
ATOM 1545 O O . ASP A 1 200 ? 2.156 -7.197 20.107 1.00 93.88 200 ASP A O 1
ATOM 1549 N N . VAL A 1 201 ? 2.291 -9.357 19.472 1.00 91.50 201 VAL A N 1
ATOM 1550 C CA . VAL A 1 201 ? 3.218 -9.805 20.522 1.00 91.50 201 VAL A CA 1
ATOM 1551 C C . VAL A 1 201 ? 4.668 -9.898 20.039 1.00 91.50 201 VAL A C 1
ATOM 1553 O O . VAL A 1 201 ? 5.529 -10.383 20.775 1.00 91.50 201 VAL A O 1
ATOM 1556 N N . MET A 1 202 ? 4.959 -9.449 18.813 1.00 90.06 202 MET A N 1
ATOM 1557 C CA . MET A 1 202 ? 6.331 -9.410 18.313 1.00 90.06 202 MET A CA 1
ATOM 1558 C C . MET A 1 202 ? 7.204 -8.476 19.174 1.00 90.06 202 MET A C 1
ATOM 1560 O O . MET A 1 202 ? 6.726 -7.438 19.643 1.00 90.06 202 MET A O 1
ATOM 1564 N N . PRO A 1 203 ? 8.489 -8.819 19.386 1.00 89.31 203 PRO A N 1
ATOM 1565 C CA . PRO A 1 203 ? 9.413 -7.977 20.139 1.00 89.31 203 PRO A CA 1
ATOM 1566 C C . PRO A 1 203 ? 9.522 -6.541 19.577 1.00 89.31 203 PRO A C 1
ATOM 1568 O O . PRO A 1 203 ? 9.390 -6.351 18.366 1.00 89.31 203 PRO A O 1
ATOM 1571 N N . PRO A 1 204 ? 9.775 -5.511 20.412 1.00 87.31 204 PRO A N 1
ATOM 1572 C CA . PRO A 1 204 ? 9.795 -4.113 19.963 1.00 87.31 204 PRO A CA 1
ATOM 1573 C C . PRO A 1 204 ? 10.773 -3.803 18.821 1.00 87.31 204 PRO A C 1
ATOM 1575 O O . PRO A 1 204 ? 10.463 -2.984 17.963 1.00 87.31 204 PRO A O 1
ATOM 1578 N N . ASP A 1 205 ? 11.925 -4.469 18.790 1.00 88.06 205 ASP A N 1
ATOM 1579 C CA . ASP A 1 205 ? 12.922 -4.382 17.719 1.00 88.06 205 ASP A CA 1
ATOM 1580 C C . ASP A 1 205 ? 12.377 -4.904 16.381 1.00 88.06 205 ASP A C 1
ATOM 1582 O O . ASP A 1 205 ? 12.579 -4.277 15.342 1.00 88.06 205 ASP A O 1
ATOM 1586 N N . PHE A 1 206 ? 11.592 -5.985 16.399 1.00 88.69 206 PHE A N 1
ATOM 1587 C CA . PHE A 1 206 ? 10.881 -6.453 15.205 1.00 88.69 206 PHE A CA 1
ATOM 1588 C C . PHE A 1 206 ? 9.816 -5.455 14.749 1.00 88.69 206 PHE A C 1
ATOM 1590 O O . PHE A 1 206 ? 9.681 -5.196 13.555 1.00 88.69 206 PHE A O 1
ATOM 1597 N N . MET A 1 207 ? 9.068 -4.876 15.689 1.00 90.06 207 MET A N 1
ATOM 1598 C CA . MET A 1 207 ? 8.044 -3.875 15.377 1.00 90.06 207 MET A CA 1
ATOM 1599 C C . MET A 1 207 ? 8.667 -2.633 14.723 1.00 90.06 207 MET A C 1
ATOM 1601 O O . MET A 1 207 ? 8.102 -2.097 13.771 1.00 90.06 207 MET A O 1
ATOM 1605 N N . GLU A 1 208 ? 9.842 -2.201 15.191 1.00 88.50 208 GLU A N 1
ATOM 1606 C CA . GLU A 1 208 ? 10.582 -1.069 14.626 1.00 88.50 208 GLU A CA 1
ATOM 1607 C C . GLU A 1 208 ? 11.041 -1.336 13.186 1.00 88.50 208 GLU A C 1
ATOM 1609 O O . GLU A 1 208 ? 10.804 -0.500 12.311 1.00 88.50 208 GLU A O 1
ATOM 1614 N N . GLU A 1 209 ? 11.616 -2.510 12.913 1.00 88.00 209 GLU A N 1
ATOM 1615 C CA . GLU A 1 209 ? 12.020 -2.922 11.557 1.00 88.00 209 GLU A CA 1
ATOM 1616 C C . GLU A 1 209 ? 10.822 -3.036 10.597 1.00 88.00 209 GLU A C 1
ATOM 1618 O O . GLU A 1 209 ? 10.933 -2.754 9.403 1.00 88.00 209 GLU A O 1
ATOM 1623 N N . LEU A 1 210 ? 9.642 -3.386 11.115 1.00 90.38 210 LEU A N 1
ATOM 1624 C CA . LEU A 1 210 ? 8.387 -3.370 10.362 1.00 90.38 210 LEU A CA 1
ATOM 1625 C C . LEU A 1 210 ? 7.776 -1.968 10.232 1.00 90.38 210 LEU A C 1
ATOM 1627 O O . LEU A 1 210 ? 6.681 -1.844 9.685 1.00 90.38 210 LEU A O 1
ATOM 1631 N N . GLU A 1 211 ? 8.442 -0.910 10.699 1.00 93.31 211 GLU A N 1
ATOM 1632 C CA . GLU A 1 211 ? 7.898 0.453 10.755 1.00 93.31 211 GLU A CA 1
ATOM 1633 C C . GLU A 1 211 ? 6.513 0.497 11.435 1.00 93.31 211 GLU A C 1
ATOM 1635 O O . GLU A 1 211 ? 5.646 1.299 11.078 1.00 93.31 211 GLU A O 1
ATOM 1640 N N . MET A 1 212 ? 6.286 -0.397 12.402 1.00 94.44 212 MET A N 1
ATOM 1641 C CA . MET A 1 212 ? 5.015 -0.563 13.089 1.00 94.44 212 MET A CA 1
ATOM 1642 C C . MET A 1 212 ? 5.029 0.165 14.429 1.00 94.44 212 MET A C 1
ATOM 1644 O O . MET A 1 212 ? 5.947 0.029 15.237 1.00 94.44 212 MET A O 1
ATOM 1648 N N . ARG A 1 213 ? 3.983 0.949 14.693 1.00 93.50 213 ARG A N 1
ATOM 1649 C CA . ARG A 1 213 ? 3.857 1.737 15.925 1.00 93.50 213 ARG A CA 1
ATOM 1650 C C . ARG A 1 213 ? 2.462 1.627 16.509 1.00 93.50 213 ARG A C 1
ATOM 1652 O O . ARG A 1 213 ? 1.472 1.806 15.805 1.00 93.50 213 ARG A O 1
ATOM 1659 N N . ARG A 1 214 ? 2.370 1.399 17.818 1.00 93.62 214 ARG A N 1
ATOM 1660 C CA . ARG A 1 214 ? 1.083 1.426 18.519 1.00 93.62 214 ARG A CA 1
ATOM 1661 C C . ARG A 1 214 ? 0.560 2.862 18.581 1.00 93.62 214 ARG A C 1
ATOM 1663 O O . ARG A 1 214 ? 1.270 3.762 19.023 1.00 93.62 214 ARG A O 1
ATOM 1670 N N . LEU A 1 215 ? -0.681 3.062 18.149 1.00 92.75 215 LEU A N 1
ATOM 1671 C CA . LEU A 1 215 ? -1.382 4.346 18.202 1.00 92.75 215 LEU A CA 1
ATOM 1672 C C . LEU A 1 215 ? -2.190 4.501 19.495 1.00 92.75 215 LEU A C 1
ATOM 1674 O O . LEU A 1 215 ? -2.293 5.604 20.031 1.00 92.75 215 LEU A O 1
ATOM 1678 N N . GLY A 1 216 ? -2.717 3.399 20.031 1.00 93.56 216 GLY A N 1
ATOM 1679 C CA . GLY A 1 216 ? -3.395 3.383 21.324 1.00 93.56 216 GLY A CA 1
ATOM 1680 C C . GLY A 1 216 ? -4.400 2.246 21.463 1.00 93.56 216 GLY A C 1
ATOM 1681 O O . GLY A 1 216 ? -4.546 1.421 20.562 1.00 93.56 216 GLY A O 1
ATOM 1682 N N . THR A 1 217 ? -5.095 2.242 22.599 1.00 95.19 217 THR A N 1
ATOM 1683 C CA . THR A 1 217 ? -6.236 1.361 22.869 1.00 95.19 217 THR A CA 1
ATOM 1684 C C . THR A 1 217 ? -7.523 2.169 22.864 1.00 95.19 217 THR A C 1
ATOM 1686 O O . THR A 1 217 ? -7.608 3.257 23.446 1.00 95.19 217 THR A O 1
ATOM 1689 N N . TYR A 1 218 ? -8.532 1.614 22.215 1.00 93.88 218 TYR A N 1
ATOM 1690 C CA . TYR A 1 218 ? -9.842 2.200 22.014 1.00 93.88 218 TYR A CA 1
ATOM 1691 C C . TYR A 1 218 ? -10.915 1.185 22.400 1.00 93.88 218 TYR A C 1
ATOM 1693 O O . TYR A 1 218 ? -10.640 -0.005 22.529 1.00 93.88 218 TYR A O 1
ATOM 1701 N N . VAL A 1 219 ? -12.134 1.669 22.581 1.00 93.31 219 VAL A N 1
ATOM 1702 C CA . VAL A 1 219 ? -13.338 0.858 22.726 1.00 93.31 219 VAL A CA 1
ATOM 1703 C C . VAL A 1 219 ? -14.235 1.170 21.538 1.00 93.31 219 VAL A C 1
ATOM 1705 O O . VAL A 1 219 ? -14.505 2.344 21.267 1.00 93.31 219 VAL A O 1
ATOM 1708 N N . ALA A 1 220 ? -14.653 0.136 20.817 1.00 90.31 220 ALA A N 1
ATOM 1709 C CA . ALA A 1 220 ? -15.649 0.218 19.760 1.00 90.31 220 ALA A CA 1
ATOM 1710 C C . ALA A 1 220 ? -17.001 -0.245 20.305 1.00 90.31 220 ALA A C 1
ATOM 1712 O O . ALA A 1 220 ? -17.094 -1.343 20.851 1.00 90.31 220 ALA A O 1
ATOM 1713 N N . GLN A 1 221 ? -18.038 0.574 20.126 1.00 87.00 221 GLN A N 1
ATOM 1714 C CA . GLN A 1 221 ? -19.416 0.135 20.343 1.00 87.00 221 GLN A CA 1
ATOM 1715 C C . GLN A 1 221 ? -19.919 -0.546 19.066 1.00 87.00 221 GLN A C 1
ATOM 1717 O O . GLN A 1 221 ? -20.130 0.127 18.054 1.00 87.00 221 GLN A O 1
ATOM 1722 N N . LEU A 1 222 ? -20.086 -1.866 19.116 1.00 87.00 222 LEU A N 1
ATOM 1723 C CA . LEU A 1 222 ? -20.563 -2.706 18.020 1.00 87.00 222 LEU A CA 1
ATOM 1724 C C . LEU A 1 222 ? -21.999 -3.128 18.332 1.00 87.00 222 LEU A C 1
ATOM 1726 O O . LEU A 1 222 ? -22.226 -4.201 18.880 1.00 87.00 222 LEU A O 1
ATOM 1730 N N . GLU A 1 223 ? -22.953 -2.240 18.052 1.00 81.62 223 GLU A N 1
ATOM 1731 C CA . GLU A 1 223 ? -24.371 -2.435 18.391 1.00 81.62 223 GLU A CA 1
ATOM 1732 C C . GLU A 1 223 ? -24.556 -2.803 19.878 1.00 81.62 223 GLU A C 1
ATOM 1734 O O . GLU A 1 223 ? -24.344 -1.951 20.751 1.00 81.62 223 GLU A O 1
ATOM 1739 N N . ASP A 1 224 ? -24.883 -4.066 20.160 1.00 83.12 224 ASP A N 1
ATOM 1740 C CA . ASP A 1 224 ? -25.133 -4.615 21.495 1.00 83.12 224 ASP A CA 1
ATOM 1741 C C . ASP A 1 224 ? -23.864 -5.103 22.225 1.00 83.12 224 ASP A C 1
ATOM 1743 O O . ASP A 1 224 ? -23.944 -5.580 23.359 1.00 83.12 224 ASP A O 1
ATOM 1747 N N . ALA A 1 225 ? -22.686 -4.975 21.608 1.00 87.19 225 ALA A N 1
ATOM 1748 C CA . ALA A 1 225 ? -21.408 -5.400 22.169 1.00 87.19 225 ALA A CA 1
ATOM 1749 C C . ALA A 1 225 ? -20.389 -4.254 22.273 1.00 87.19 225 ALA A C 1
ATOM 1751 O O . ALA A 1 225 ? -20.408 -3.279 21.521 1.00 87.19 225 ALA A O 1
ATOM 1752 N N . GLU A 1 226 ? -19.449 -4.398 23.205 1.00 89.75 226 GLU A N 1
ATOM 1753 C CA . GLU A 1 226 ? -18.260 -3.552 23.297 1.00 89.75 226 GLU A CA 1
ATOM 1754 C C . GLU A 1 226 ? -17.021 -4.379 22.964 1.00 89.75 226 GLU A C 1
ATOM 1756 O O . GLU A 1 226 ? -16.827 -5.474 23.493 1.00 89.75 226 GLU A O 1
ATOM 1761 N N . ALA A 1 227 ? -16.162 -3.832 22.107 1.00 93.06 227 ALA A N 1
ATOM 1762 C CA . ALA A 1 227 ? -14.900 -4.453 21.742 1.00 93.06 227 ALA A CA 1
ATOM 1763 C C . ALA A 1 227 ? -13.720 -3.547 22.099 1.00 93.06 227 ALA A C 1
ATOM 1765 O O . ALA A 1 227 ? -13.723 -2.349 21.808 1.00 93.06 227 ALA A O 1
ATOM 1766 N N . GLU A 1 228 ? -12.677 -4.122 22.693 1.00 95.62 228 GLU A N 1
ATOM 1767 C CA . GLU A 1 228 ? -11.394 -3.437 22.842 1.00 95.62 228 GLU A CA 1
ATOM 1768 C C . GLU A 1 228 ? -10.654 -3.484 21.504 1.00 95.62 228 GLU A C 1
ATOM 1770 O O . GLU A 1 228 ? -10.519 -4.548 20.902 1.00 95.62 228 GLU A O 1
ATOM 1775 N N . VAL A 1 229 ? -10.153 -2.337 21.052 1.00 96.44 229 VAL A N 1
ATOM 1776 C CA . VAL A 1 229 ? -9.438 -2.187 19.785 1.00 96.44 229 VAL A CA 1
ATOM 1777 C C . VAL A 1 229 ? -8.057 -1.604 20.049 1.00 96.44 229 VAL A C 1
ATOM 1779 O O . VAL A 1 229 ? -7.914 -0.438 20.424 1.00 96.44 229 VAL A O 1
ATOM 1782 N N . GLU A 1 230 ? -7.019 -2.397 19.822 1.00 96.44 230 GLU A N 1
ATOM 1783 C CA . GLU A 1 230 ? -5.635 -1.931 19.826 1.00 96.44 230 GLU A CA 1
ATOM 1784 C C . GLU A 1 230 ? -5.236 -1.547 18.405 1.00 96.44 230 GLU A C 1
ATOM 1786 O O . GLU A 1 230 ? -5.167 -2.391 17.513 1.00 96.44 230 GLU A O 1
ATOM 1791 N N . LEU A 1 231 ? -4.990 -0.256 18.191 1.00 96.25 231 LEU A N 1
ATOM 1792 C CA . LEU A 1 231 ? -4.709 0.299 16.873 1.00 96.25 231 LEU A CA 1
ATOM 1793 C C . LEU A 1 231 ? -3.206 0.504 16.679 1.00 96.25 231 LEU A C 1
ATOM 1795 O O . LEU A 1 231 ? -2.524 1.059 17.548 1.00 96.25 231 LEU A O 1
ATOM 1799 N N . TYR A 1 232 ? -2.709 0.125 15.506 1.00 96.12 232 TYR A N 1
ATOM 1800 C CA . TYR A 1 232 ? -1.313 0.254 15.104 1.00 96.12 232 TYR A CA 1
ATOM 1801 C C . TYR A 1 232 ? -1.229 0.947 13.744 1.00 96.12 232 TYR A C 1
ATOM 1803 O O . TYR A 1 232 ? -2.063 0.709 12.874 1.00 96.12 232 TYR A O 1
ATOM 1811 N N . ALA A 1 233 ? -0.221 1.795 13.548 1.00 95.31 233 ALA A N 1
ATOM 1812 C CA . ALA A 1 233 ? 0.177 2.222 12.210 1.00 95.31 233 ALA A CA 1
ATOM 1813 C C . ALA A 1 233 ? 1.258 1.279 11.688 1.00 95.31 233 ALA A C 1
ATOM 1815 O O . ALA A 1 233 ? 2.128 0.865 12.457 1.00 95.31 233 ALA A O 1
ATOM 1816 N N . LEU A 1 234 ? 1.204 0.978 10.396 1.00 95.50 234 LEU A N 1
ATOM 1817 C CA . LEU A 1 234 ? 2.153 0.131 9.687 1.00 95.50 234 LEU A CA 1
ATOM 1818 C C . LEU A 1 234 ? 2.729 0.925 8.507 1.00 95.50 234 LEU A C 1
ATOM 1820 O O . LEU A 1 234 ? 2.089 1.061 7.465 1.00 95.50 234 LEU A O 1
ATOM 1824 N N . GLY A 1 235 ? 3.929 1.478 8.678 1.00 94.12 235 GLY A N 1
ATOM 1825 C CA . GLY A 1 235 ? 4.465 2.494 7.770 1.00 94.12 235 GLY A CA 1
ATOM 1826 C C . GLY A 1 235 ? 3.823 3.869 7.995 1.00 94.12 235 GLY A C 1
ATOM 1827 O O . GLY A 1 235 ? 3.521 4.255 9.124 1.00 94.12 235 GLY A O 1
ATOM 1828 N N . GLU A 1 236 ? 3.653 4.632 6.916 1.00 91.81 236 GLU A N 1
ATOM 1829 C CA . GLU A 1 236 ? 3.218 6.033 6.953 1.00 91.81 236 GLU A CA 1
ATOM 1830 C C . GLU A 1 236 ? 1.713 6.217 7.173 1.00 91.81 236 GLU A C 1
ATOM 1832 O O . GLU A 1 236 ? 1.313 7.107 7.923 1.00 91.81 236 GLU A O 1
ATOM 1837 N N . TYR A 1 237 ? 0.872 5.424 6.503 1.00 89.69 237 TYR A N 1
ATOM 1838 C CA . TYR A 1 237 ? -0.575 5.664 6.486 1.00 89.69 237 TYR A CA 1
ATOM 1839 C C . TYR A 1 237 ? -1.445 4.418 6.655 1.00 89.69 237 TYR A C 1
ATOM 1841 O O . TYR A 1 237 ? -2.613 4.566 7.014 1.00 89.69 237 TYR A O 1
ATOM 1849 N N . TRP A 1 238 ? -0.924 3.197 6.478 1.00 94.75 238 TRP A N 1
ATOM 1850 C CA . TRP A 1 238 ? -1.731 2.018 6.805 1.00 94.75 238 TRP A CA 1
ATOM 1851 C C . TRP A 1 238 ? -1.972 1.932 8.308 1.00 94.75 238 TRP A C 1
ATOM 1853 O O . TRP A 1 238 ? -1.078 2.174 9.123 1.00 94.75 238 TRP A O 1
ATOM 1863 N N . LYS A 1 239 ? -3.184 1.519 8.668 1.00 95.25 239 LYS A N 1
ATOM 1864 C CA . LYS A 1 239 ? -3.574 1.213 10.041 1.00 95.25 239 LYS A CA 1
ATOM 1865 C C . LYS A 1 239 ? -4.066 -0.220 10.089 1.00 95.25 239 LYS A C 1
ATOM 1867 O O . LYS A 1 239 ? -4.836 -0.614 9.225 1.00 95.25 239 LYS A O 1
ATOM 1872 N N . VAL A 1 240 ? -3.628 -0.973 11.083 1.00 96.56 240 VAL A N 1
ATOM 1873 C CA . VAL A 1 240 ? -4.098 -2.333 11.374 1.00 96.56 240 VAL A CA 1
ATOM 1874 C C . VAL A 1 240 ? -4.537 -2.395 12.830 1.00 96.56 240 VAL A C 1
ATOM 1876 O O . VAL A 1 240 ? -4.112 -1.565 13.643 1.00 96.56 240 VAL A O 1
ATOM 1879 N N . ALA A 1 241 ? -5.400 -3.345 13.166 1.00 96.50 241 ALA A N 1
ATOM 1880 C CA . ALA A 1 241 ? -5.972 -3.419 14.501 1.00 96.50 241 ALA A CA 1
ATOM 1881 C C . ALA A 1 241 ? -6.055 -4.845 15.033 1.00 96.50 241 ALA A C 1
ATOM 1883 O O . ALA A 1 241 ? -6.221 -5.805 14.282 1.00 96.50 241 ALA A O 1
ATOM 1884 N N . VAL A 1 242 ? -5.984 -4.947 16.356 1.00 97.12 242 VAL A N 1
ATOM 1885 C CA . VAL A 1 242 ? -6.335 -6.149 17.109 1.00 97.12 242 VAL A CA 1
ATOM 1886 C C . VAL A 1 242 ? -7.611 -5.865 17.880 1.00 97.12 242 VAL A C 1
ATOM 1888 O O . VAL A 1 242 ? -7.675 -4.882 18.617 1.00 97.12 242 VAL A O 1
ATOM 1891 N N . VAL A 1 243 ? -8.615 -6.718 17.715 1.00 95.81 243 VAL A N 1
ATOM 1892 C CA . VAL A 1 243 ? -9.924 -6.587 18.358 1.00 95.81 243 VAL A CA 1
ATOM 1893 C C . VAL A 1 243 ? -10.126 -7.717 19.364 1.00 95.81 243 VAL A C 1
ATOM 1895 O O . VAL A 1 243 ? -9.791 -8.870 19.089 1.00 95.81 243 VAL A O 1
ATOM 1898 N N . LYS A 1 244 ? -10.650 -7.386 20.546 1.00 95.50 244 LYS A N 1
ATOM 1899 C CA . LYS A 1 244 ? -10.910 -8.326 21.646 1.00 95.50 244 LYS A CA 1
ATOM 1900 C C . LYS A 1 244 ? -12.308 -8.109 22.213 1.00 95.50 244 LYS A C 1
ATOM 1902 O O . LYS A 1 244 ? -12.838 -7.003 22.154 1.00 95.50 244 LYS A O 1
ATOM 1907 N N . GLY A 1 245 ? -12.859 -9.149 22.836 1.00 92.38 245 GLY A N 1
ATOM 1908 C CA . GLY A 1 245 ? -14.138 -9.077 23.555 1.00 92.38 245 GLY A CA 1
ATOM 1909 C C . GLY A 1 245 ? -15.373 -9.400 22.711 1.00 92.38 245 GLY A C 1
ATOM 1910 O O . GLY A 1 245 ? -16.460 -9.493 23.267 1.00 92.38 245 GLY A O 1
ATOM 1911 N N . VAL A 1 246 ? -15.202 -9.641 21.409 1.00 93.38 246 VAL A N 1
ATOM 1912 C CA . VAL A 1 246 ? -16.263 -10.084 20.494 1.00 93.38 246 VAL A CA 1
ATOM 1913 C C . VAL A 1 246 ? -15.781 -11.251 19.639 1.00 93.38 246 VAL A C 1
ATOM 1915 O O . VAL A 1 246 ? -14.575 -11.435 19.455 1.00 93.38 246 VAL A O 1
ATOM 1918 N N . ASP A 1 247 ? -16.719 -12.051 19.137 1.00 91.75 247 ASP A N 1
ATOM 1919 C CA . ASP A 1 247 ? -16.415 -13.106 18.173 1.00 91.75 247 ASP A CA 1
ATOM 1920 C C . ASP A 1 247 ? -16.293 -12.562 16.738 1.00 91.75 247 ASP A C 1
ATOM 1922 O O . ASP A 1 247 ? -16.655 -11.421 16.435 1.00 91.75 247 ASP A O 1
ATOM 1926 N N . ALA A 1 248 ? -15.728 -13.385 15.850 1.00 91.44 248 ALA A N 1
ATOM 1927 C CA . ALA A 1 248 ? -15.503 -13.008 14.458 1.00 91.44 248 ALA A CA 1
ATOM 1928 C C . ALA A 1 248 ? -16.815 -12.711 13.719 1.00 91.44 248 ALA A C 1
ATOM 1930 O O . ALA A 1 248 ? -16.853 -11.780 12.924 1.00 91.44 248 ALA A O 1
ATOM 1931 N N . ALA A 1 249 ? -17.884 -13.464 13.997 1.00 89.81 249 ALA A N 1
ATOM 1932 C CA . ALA A 1 249 ? -19.168 -13.306 13.319 1.00 89.81 249 ALA A CA 1
ATOM 1933 C C . ALA A 1 249 ? -19.789 -11.933 13.605 1.00 89.81 249 ALA A C 1
ATOM 1935 O O . ALA A 1 249 ? -20.183 -11.236 12.677 1.00 89.81 249 ALA A O 1
ATOM 1936 N N . THR A 1 250 ? -19.783 -11.516 14.872 1.00 90.25 250 THR A N 1
ATOM 1937 C CA . THR A 1 250 ? -20.249 -10.194 15.311 1.00 90.25 250 THR A CA 1
ATOM 1938 C C . THR A 1 250 ? -19.466 -9.080 14.619 1.00 90.25 250 THR A C 1
ATOM 1940 O O . THR A 1 250 ? -20.037 -8.094 14.160 1.00 90.25 250 THR A O 1
ATOM 1943 N N . LEU A 1 251 ? -18.141 -9.228 14.523 1.00 89.88 251 LEU A N 1
ATOM 1944 C CA . LEU A 1 251 ? -17.296 -8.212 13.901 1.00 89.88 251 LEU A CA 1
ATOM 1945 C C . LEU A 1 251 ? -17.466 -8.157 12.375 1.00 89.88 251 LEU A C 1
ATOM 1947 O O . LEU A 1 251 ? -17.437 -7.068 11.811 1.00 89.88 251 LEU A O 1
ATOM 1951 N N . LEU A 1 252 ? -17.645 -9.302 11.714 1.00 89.62 252 LEU A N 1
ATOM 1952 C CA . LEU A 1 252 ? -17.878 -9.379 10.269 1.00 89.62 252 LEU A CA 1
ATOM 1953 C C . LEU A 1 252 ? -19.220 -8.787 9.866 1.00 89.62 252 LEU A C 1
ATOM 1955 O O . LEU A 1 252 ? -19.260 -7.971 8.948 1.00 89.62 252 LEU A O 1
ATOM 1959 N N . ASP A 1 253 ? -20.279 -9.150 10.590 1.00 87.94 253 ASP A N 1
ATOM 1960 C CA . ASP A 1 253 ? -21.617 -8.595 10.394 1.00 87.94 253 ASP A CA 1
ATOM 1961 C C . ASP A 1 253 ? -21.591 -7.075 10.576 1.00 87.94 253 ASP A C 1
ATOM 1963 O O . ASP A 1 253 ? -22.025 -6.322 9.704 1.00 87.94 253 ASP A O 1
ATOM 1967 N N . TYR A 1 254 ? -20.928 -6.608 11.641 1.00 86.75 254 TYR A N 1
ATOM 1968 C CA . TYR A 1 254 ? -20.740 -5.183 11.845 1.00 86.75 254 TYR A CA 1
ATOM 1969 C C . TYR A 1 254 ? -19.985 -4.533 10.688 1.00 86.75 254 TYR A C 1
ATOM 1971 O O . TYR A 1 254 ? -20.396 -3.472 10.248 1.00 86.75 254 TYR A O 1
ATOM 1979 N N . LEU A 1 255 ? -18.886 -5.104 10.193 1.00 87.81 255 LEU A N 1
ATOM 1980 C CA . LEU A 1 255 ? -18.079 -4.483 9.137 1.00 87.81 255 LEU A CA 1
ATOM 1981 C C . LEU A 1 255 ? -18.696 -4.586 7.736 1.00 87.81 255 LEU A C 1
ATOM 1983 O O . LEU A 1 255 ? -18.215 -3.881 6.850 1.00 87.81 255 LEU A O 1
ATOM 1987 N N . ASP A 1 256 ? -19.759 -5.376 7.555 1.00 83.25 256 ASP A N 1
ATOM 1988 C CA . ASP A 1 256 ? -20.293 -5.764 6.240 1.00 83.25 256 ASP A CA 1
ATOM 1989 C C . ASP A 1 256 ? -19.191 -6.393 5.362 1.00 83.25 256 ASP A C 1
ATOM 1991 O O . ASP A 1 256 ? -18.976 -6.023 4.207 1.00 83.25 256 ASP A O 1
ATOM 1995 N N . ALA A 1 257 ? -18.398 -7.286 5.968 1.00 78.00 257 ALA A N 1
ATOM 1996 C CA . ALA A 1 257 ? -17.242 -7.919 5.340 1.00 78.00 257 ALA A CA 1
ATOM 1997 C C . ALA A 1 257 ? -17.482 -9.419 5.113 1.00 78.00 257 ALA A C 1
ATOM 1999 O O . ALA A 1 257 ? -17.915 -10.131 6.015 1.00 78.00 257 ALA A O 1
ATOM 2000 N N . GLU A 1 258 ? -17.148 -9.908 3.915 1.00 61.53 258 GLU A N 1
ATOM 2001 C CA . GLU A 1 258 ? -17.306 -11.324 3.534 1.00 61.53 258 GLU A CA 1
ATOM 2002 C C . GLU A 1 258 ? -16.060 -12.188 3.830 1.00 61.53 258 GLU A C 1
ATOM 2004 O O . GLU A 1 258 ? -16.122 -13.415 3.741 1.00 61.53 258 GLU A O 1
ATOM 2009 N N . ASP A 1 259 ? -14.928 -11.567 4.178 1.00 75.06 259 ASP A N 1
ATOM 2010 C CA . ASP A 1 259 ? -13.634 -12.243 4.333 1.00 75.06 259 ASP A CA 1
ATOM 2011 C C . ASP A 1 259 ? -13.413 -12.811 5.743 1.00 75.06 259 ASP A C 1
ATOM 2013 O O . ASP A 1 259 ? -13.830 -12.234 6.740 1.00 75.06 259 ASP A O 1
ATOM 2017 N N . GLU A 1 260 ? -12.675 -13.917 5.856 1.00 84.19 260 GLU A N 1
ATOM 2018 C CA . GLU A 1 260 ? -12.276 -14.479 7.152 1.00 84.19 260 GLU A CA 1
ATOM 2019 C C . GLU A 1 260 ? -11.310 -13.542 7.906 1.00 84.19 260 GLU A C 1
ATOM 2021 O O . GLU A 1 260 ? -10.344 -13.029 7.338 1.00 84.19 260 GLU A O 1
ATOM 2026 N N . ILE A 1 261 ? -11.536 -13.350 9.212 1.00 89.12 261 ILE A N 1
ATOM 2027 C CA . ILE A 1 261 ? -10.631 -12.598 10.093 1.00 89.12 261 ILE A CA 1
ATOM 2028 C C . ILE A 1 261 ? -9.737 -13.588 10.850 1.00 89.12 261 ILE A C 1
ATOM 2030 O O . ILE A 1 261 ? -10.266 -14.396 11.620 1.00 89.12 261 ILE A O 1
ATOM 2034 N N . PRO A 1 262 ? -8.397 -13.515 10.717 1.00 92.62 262 PRO A N 1
ATOM 2035 C CA . PRO A 1 262 ? -7.508 -14.361 11.499 1.00 92.62 262 PRO A CA 1
ATOM 2036 C C . PRO A 1 262 ? -7.736 -14.184 12.997 1.00 92.62 262 PRO A C 1
ATOM 2038 O O . PRO A 1 262 ? -7.844 -13.061 13.501 1.00 92.62 262 PRO A O 1
ATOM 2041 N N . GLN A 1 263 ? -7.743 -15.307 13.712 1.00 94.19 263 GLN A N 1
ATOM 2042 C CA . GLN A 1 263 ? -7.986 -15.353 15.146 1.00 94.19 263 GLN A CA 1
ATOM 2043 C C . GLN A 1 263 ? -6.878 -16.120 15.868 1.00 94.19 263 GLN A C 1
ATOM 2045 O O . GLN A 1 263 ? -6.469 -17.198 15.440 1.00 94.19 263 GLN A O 1
ATOM 2050 N N . GLN A 1 264 ? -6.421 -15.587 17.000 1.00 94.88 264 GLN A N 1
ATOM 2051 C CA . GLN A 1 264 ? -5.510 -16.287 17.905 1.00 94.88 264 GLN A CA 1
ATOM 2052 C C . GLN A 1 264 ? -5.731 -15.811 19.341 1.00 94.88 264 GLN A C 1
ATOM 2054 O O . GLN A 1 264 ? -5.866 -14.615 19.578 1.00 94.88 264 GLN A O 1
ATOM 2059 N N . ASP A 1 265 ? -5.776 -16.738 20.301 1.00 93.25 265 ASP A N 1
ATOM 2060 C CA . ASP A 1 265 ? -5.869 -16.435 21.738 1.00 93.25 265 ASP A CA 1
ATOM 2061 C C . ASP A 1 265 ? -7.022 -15.472 22.103 1.00 93.25 265 ASP A C 1
ATOM 2063 O O . ASP A 1 265 ? -6.879 -14.583 22.942 1.00 93.25 265 ASP A O 1
ATOM 2067 N N . GLY A 1 266 ? -8.177 -15.623 21.439 1.00 92.12 266 GLY A N 1
ATOM 2068 C CA . GLY A 1 266 ? -9.355 -14.769 21.647 1.00 92.12 266 GLY A CA 1
ATOM 2069 C C . GLY A 1 266 ? -9.246 -13.359 21.048 1.00 92.12 266 GLY A C 1
ATOM 2070 O O . GLY A 1 266 ? -10.095 -12.515 21.328 1.00 92.12 266 GLY A O 1
ATOM 2071 N N . LYS A 1 267 ? -8.219 -13.100 20.233 1.00 96.81 267 LYS A N 1
ATOM 2072 C CA . LYS A 1 267 ? -7.992 -11.843 19.514 1.00 96.81 267 LYS A CA 1
ATOM 2073 C C . LYS A 1 267 ? -8.278 -12.010 18.026 1.00 96.81 267 LYS A C 1
ATOM 2075 O O . LYS A 1 267 ? -7.930 -13.038 17.447 1.00 96.81 267 LYS A O 1
ATOM 2080 N N . LEU A 1 268 ? -8.853 -10.979 17.419 1.00 96.12 268 LEU A N 1
ATOM 2081 C CA . LEU A 1 268 ? -9.165 -10.880 15.994 1.00 96.12 268 LEU A CA 1
ATOM 2082 C C . LEU A 1 268 ? -8.236 -9.858 15.331 1.00 96.12 268 LEU A C 1
ATOM 2084 O O . LEU A 1 268 ? -8.066 -8.755 15.852 1.00 96.12 268 LEU A O 1
ATOM 2088 N N . TYR A 1 269 ? -7.634 -10.205 14.195 1.00 96.44 269 TYR A N 1
ATOM 2089 C 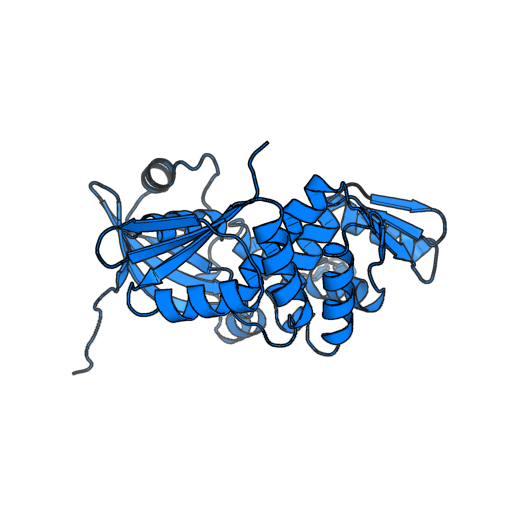CA . TYR A 1 269 ? -6.590 -9.402 13.551 1.00 96.44 269 TYR A CA 1
ATOM 2090 C C . TYR A 1 269 ? -7.091 -8.781 12.250 1.00 96.44 269 TYR A C 1
ATOM 2092 O O . TYR A 1 269 ? -7.249 -9.461 11.240 1.00 96.44 269 TYR A O 1
ATOM 2100 N N . LEU A 1 270 ? -7.326 -7.471 12.263 1.00 95.25 270 LEU A N 1
ATOM 2101 C CA . LEU A 1 270 ? -7.900 -6.764 11.126 1.00 95.25 270 LEU A CA 1
ATOM 2102 C C . LEU A 1 270 ? -6.842 -6.357 10.101 1.00 95.25 270 LEU A C 1
ATOM 2104 O O . LEU A 1 270 ? -5.800 -5.788 10.437 1.00 95.25 270 LEU A O 1
ATOM 2108 N N . SER A 1 271 ? -7.175 -6.575 8.827 1.00 94.75 271 SER A N 1
ATOM 2109 C CA . SER A 1 271 ? -6.456 -5.999 7.691 1.00 94.75 271 SER A CA 1
ATOM 2110 C C . SER A 1 271 ? -6.554 -4.472 7.690 1.00 94.75 271 SER A C 1
ATOM 2112 O O . SER A 1 271 ? -7.370 -3.869 8.398 1.00 94.75 271 SER A O 1
ATOM 2114 N N . ARG A 1 272 ? -5.761 -3.819 6.836 1.00 93.00 272 ARG A N 1
ATOM 2115 C CA . ARG A 1 272 ? -5.833 -2.364 6.654 1.00 93.00 272 ARG A CA 1
ATOM 2116 C C . ARG A 1 272 ? -7.202 -1.882 6.173 1.00 93.00 272 ARG A C 1
ATOM 2118 O O . ARG A 1 272 ? -7.631 -0.798 6.552 1.00 93.00 272 ARG A O 1
ATOM 2125 N N . TRP A 1 273 ? -7.897 -2.699 5.384 1.00 90.12 273 TRP A N 1
ATOM 2126 C CA . TRP A 1 273 ? -9.209 -2.368 4.833 1.00 90.12 273 TRP A CA 1
ATOM 2127 C C . TRP A 1 273 ? -10.306 -2.499 5.883 1.00 90.12 273 TRP A C 1
ATOM 2129 O O . TRP A 1 273 ? -11.052 -1.549 6.105 1.00 90.12 273 TRP A O 1
ATOM 2139 N N . ALA A 1 274 ? -10.327 -3.620 6.609 1.00 91.56 274 ALA A N 1
ATOM 2140 C CA . ALA A 1 274 ? -11.255 -3.824 7.719 1.00 91.56 274 ALA A CA 1
ATOM 2141 C C . ALA A 1 274 ? -11.047 -2.774 8.827 1.00 91.56 274 ALA A C 1
ATOM 2143 O O . ALA A 1 274 ? -12.002 -2.235 9.383 1.00 91.56 274 ALA A O 1
ATOM 2144 N N . THR A 1 275 ? -9.789 -2.412 9.098 1.00 93.44 275 THR A N 1
ATOM 2145 C CA . THR A 1 275 ? -9.457 -1.344 10.050 1.00 93.44 275 THR A CA 1
ATOM 2146 C C . THR A 1 275 ? -9.941 0.025 9.563 1.00 93.44 275 THR A C 1
ATOM 2148 O O . THR A 1 275 ? -10.470 0.802 10.356 1.00 93.44 275 THR A O 1
ATOM 2151 N N . ALA A 1 276 ? -9.785 0.343 8.274 1.00 87.69 276 ALA A N 1
ATOM 2152 C CA . ALA A 1 276 ? -10.278 1.596 7.705 1.00 87.69 276 ALA A CA 1
ATOM 2153 C C . ALA A 1 276 ? -11.809 1.703 7.791 1.00 87.69 276 ALA A C 1
ATOM 2155 O O . ALA A 1 276 ? -12.320 2.761 8.163 1.00 87.69 276 ALA A O 1
ATOM 2156 N N . GLU A 1 277 ? -12.531 0.613 7.526 1.00 87.50 277 GLU A N 1
ATOM 2157 C CA . GLU A 1 277 ? -13.993 0.577 7.639 1.00 87.50 277 GLU A CA 1
ATOM 2158 C C . GLU A 1 277 ? -14.453 0.749 9.096 1.00 87.50 277 GLU A C 1
ATOM 2160 O O . GLU A 1 277 ? -15.315 1.583 9.381 1.00 87.50 277 GLU A O 1
ATOM 2165 N N . LEU A 1 278 ? -13.788 0.082 10.047 1.00 88.56 278 LEU A N 1
ATOM 2166 C CA . LEU A 1 278 ? -14.024 0.293 11.479 1.00 88.56 278 LEU A CA 1
ATOM 2167 C C . LEU A 1 278 ? -13.838 1.767 11.882 1.00 88.56 278 LEU A C 1
ATOM 2169 O O . LEU A 1 278 ? -14.656 2.337 12.606 1.00 88.56 278 LEU A O 1
ATOM 2173 N N . LEU A 1 279 ? -12.764 2.404 11.403 1.00 85.94 279 LEU A N 1
ATOM 2174 C CA . LEU A 1 279 ? -12.459 3.807 11.693 1.00 85.94 279 LEU A CA 1
ATOM 2175 C C . LEU A 1 279 ? -13.487 4.764 11.080 1.00 85.94 279 LEU A C 1
ATOM 2177 O O . LEU A 1 279 ? -13.891 5.731 11.729 1.00 85.94 279 LEU A O 1
ATOM 2181 N N . LYS A 1 280 ? -13.928 4.493 9.849 1.00 81.62 280 LYS A N 1
ATOM 2182 C CA . LYS A 1 280 ? -14.909 5.304 9.115 1.00 81.62 280 LYS A CA 1
ATOM 2183 C C . LYS A 1 280 ? -16.256 5.372 9.830 1.00 81.62 280 LYS A C 1
ATOM 2185 O O . LYS A 1 280 ? -16.903 6.418 9.804 1.00 81.62 280 LYS A O 1
ATOM 2190 N N . ARG A 1 281 ? -16.654 4.296 10.511 1.00 81.06 281 ARG A N 1
ATOM 2191 C CA . ARG A 1 281 ? -17.899 4.236 11.293 1.00 81.06 281 ARG A CA 1
ATOM 2192 C C . ARG A 1 281 ? -17.878 5.116 12.546 1.00 81.06 281 ARG A C 1
ATOM 2194 O O . ARG A 1 281 ? -18.927 5.376 13.123 1.00 81.06 281 ARG A O 1
ATOM 2201 N N . GLY A 1 282 ? -16.711 5.631 12.949 1.00 68.50 282 GLY A N 1
ATOM 2202 C CA . GLY A 1 282 ? -16.600 6.678 13.971 1.00 68.50 282 GLY A CA 1
ATOM 2203 C C . GLY A 1 282 ? -16.986 6.239 15.387 1.00 68.50 282 GLY A C 1
ATOM 2204 O O . GLY A 1 282 ? -17.212 7.087 16.248 1.00 68.50 282 GLY A O 1
ATOM 2205 N N . VAL A 1 283 ? -17.049 4.930 15.644 1.00 75.06 283 VAL A N 1
ATOM 2206 C CA . VAL A 1 283 ? -17.478 4.359 16.932 1.00 75.06 283 VAL A CA 1
ATOM 2207 C C . VAL A 1 283 ? -16.345 4.184 17.946 1.00 75.06 283 VAL A C 1
ATOM 2209 O O . VAL A 1 283 ? -16.590 3.735 19.065 1.00 75.06 283 VAL A O 1
ATOM 2212 N N . LEU A 1 284 ? -15.106 4.539 17.587 1.00 80.44 284 LEU A N 1
ATOM 2213 C CA . LEU A 1 284 ? -13.955 4.382 18.473 1.00 80.44 284 LEU A CA 1
ATOM 2214 C C . LEU A 1 284 ? -13.886 5.500 19.514 1.00 80.44 284 LEU A C 1
ATOM 2216 O O . LEU A 1 284 ? -13.657 6.669 19.198 1.00 80.44 284 LEU A O 1
ATOM 2220 N N . ARG A 1 285 ? -13.987 5.118 20.785 1.00 82.00 285 ARG A N 1
ATOM 2221 C CA . ARG A 1 285 ? -13.700 5.984 21.932 1.00 82.00 285 ARG A CA 1
ATOM 2222 C C . ARG A 1 285 ? -12.342 5.615 22.497 1.00 82.00 285 ARG A C 1
ATOM 2224 O O . ARG A 1 285 ? -12.042 4.441 22.678 1.00 82.00 285 ARG A O 1
ATOM 2231 N N . LYS A 1 286 ? -11.491 6.602 22.778 1.00 80.44 286 LYS A N 1
ATOM 2232 C CA . LYS A 1 286 ? -10.191 6.327 23.400 1.00 80.44 286 LYS A CA 1
ATOM 2233 C C . LYS A 1 286 ? -10.420 5.712 24.781 1.00 80.44 286 LYS A C 1
ATOM 2235 O O . LYS A 1 286 ? -11.165 6.280 25.578 1.00 80.44 286 LYS A O 1
ATOM 2240 N N . SER A 1 287 ? -9.786 4.573 25.054 1.00 73.19 287 SER A N 1
ATOM 2241 C CA . SER A 1 287 ? -9.892 3.946 26.369 1.00 73.19 287 SER A CA 1
ATOM 2242 C C . SER A 1 287 ? -9.159 4.819 27.388 1.00 73.19 287 SER A C 1
ATOM 2244 O O . SER A 1 287 ? -7.961 5.085 27.254 1.00 73.19 287 SER A O 1
ATOM 2246 N N . ASN A 1 288 ? -9.881 5.317 28.393 1.00 57.19 288 ASN A N 1
ATOM 2247 C CA . ASN A 1 288 ? -9.296 6.060 29.506 1.00 57.19 288 ASN A CA 1
ATOM 2248 C C . ASN A 1 288 ? -8.704 5.077 30.521 1.00 57.19 288 ASN A C 1
ATOM 2250 O O . ASN A 1 288 ? -9.216 4.922 31.627 1.00 57.19 288 ASN A O 1
ATOM 2254 N N . THR A 1 289 ? -7.606 4.418 30.166 1.00 47.50 289 THR A N 1
ATOM 2255 C CA . THR A 1 289 ? -6.832 3.617 31.120 1.00 47.50 289 THR A CA 1
ATOM 2256 C C . THR A 1 289 ? -5.551 4.348 31.529 1.00 47.50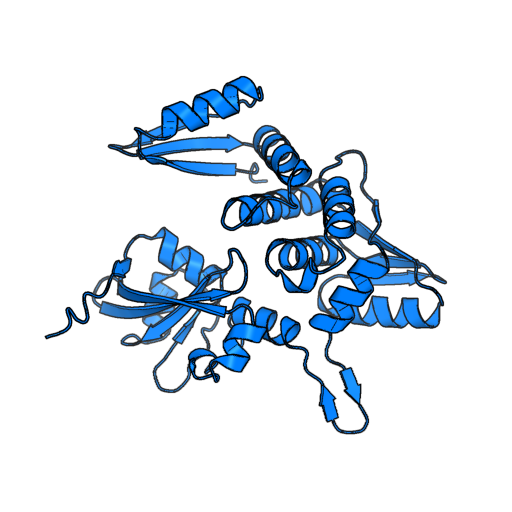 289 THR A C 1
ATOM 2258 O O . THR A 1 289 ? -4.572 4.377 30.790 1.00 47.50 289 THR A O 1
ATOM 2261 N N . GLN A 1 290 ? -5.632 4.896 32.752 1.00 38.66 290 GLN A N 1
ATOM 2262 C CA . GLN A 1 290 ? -4.609 5.405 33.686 1.00 38.66 290 GLN A CA 1
ATOM 2263 C C . GLN A 1 290 ? -4.065 6.841 33.515 1.00 38.66 290 GLN A C 1
ATOM 2265 O O . GLN A 1 290 ? -3.126 7.116 32.773 1.00 38.66 290 GLN A O 1
ATOM 2270 N N . ARG A 1 291 ? -4.581 7.742 34.373 1.00 27.77 291 ARG A N 1
ATOM 2271 C CA . ARG A 1 291 ? -3.731 8.718 35.079 1.00 27.77 291 ARG A CA 1
ATOM 2272 C C . ARG A 1 291 ? -2.761 7.924 35.974 1.00 27.77 291 ARG A C 1
ATOM 2274 O O . ARG A 1 291 ? -3.232 6.986 36.622 1.00 27.77 291 ARG A O 1
ATOM 2281 N N . PRO A 1 292 ? -1.464 8.268 36.031 1.00 33.00 292 PRO A N 1
ATOM 2282 C CA . PRO A 1 292 ? -0.589 7.712 37.053 1.00 33.00 292 PRO A CA 1
ATOM 2283 C C . PRO A 1 292 ? -1.041 8.190 38.449 1.00 33.00 292 PRO A C 1
ATOM 2285 O O . PRO A 1 292 ? -1.707 9.229 38.527 1.00 33.00 292 PRO A O 1
ATOM 2288 N N . PRO A 1 293 ? -0.732 7.425 39.515 1.00 44.06 293 PRO A N 1
ATOM 2289 C CA . PRO A 1 293 ? -1.013 7.813 40.899 1.00 44.06 293 PRO A CA 1
ATOM 2290 C C . PRO A 1 293 ? -0.355 9.142 41.290 1.00 44.06 293 PRO A C 1
ATOM 2292 O O . PRO A 1 293 ? 0.717 9.469 40.727 1.00 44.06 293 PRO A O 1
#

Sequence (293 aa):
MENVLVEINLAREEAASARSLLDRLGFSYSVVESGDRVRIVLAGRQAVAFAAGYAAIVDKLEGEPLELVYLVGELIVEHFGKYAVLKMPTPGEAREAASHISVIAPAEARGRVVRAGGGFLTRLLDVSLNFRQMKKGVAQVVKTFVSQIYDPRKRAVYVPLRLYRRFAELYIPRTVGTQVEVPGGWLQLVIGNGVLAGWDVMPPDFMEELEMRRLGTYVAQLEDAEAEVELYALGEYWKVAVVKGVDAATLLDYLDAEDEIPQQDGKLYLSRWATAELLKRGVLRKSNTQRPP

pLDDT: mean 87.31, std 11.09, range [27.77, 98.38]

Secondary structure (DSSP, 8-state):
-PPPEEEEEEEHHHHHHHHHHHHHTT---EEEEETTEEEEEEETHHHHHHHHHHHTTGGG--SHHHHHHHHHHHHHHHHTT-EEEEE-SSHHHHHHHHHHHTTTS-EEEETTEEEE-HHHHHHHHHHHHH-HHHHTTTHHHHHHHHHHHH-TT-SEEE--HHHHHHHHHHHS-EEETTEEE--HHHHHHHHHTT--SSGGGS-HHHHHHTTEEEEEEEEEEETTEEEEEEEEEETTTEEEEEEESS-HHHHHHHHT--SPPPEETTEEEE-HHHHHHHHHTT-EEEP------

Radius of gyration: 20.83 Å; chains: 1; bounding box: 46×55×65 Å

Foldseek 3Di:
DAWDKDKDKDFQVCVVVVVVVCVVVVADWDWDDDDRIIITIGTHVRLLVVLLVLLLVLLPDFAPNLVSLLSSLLVLCVVLFAKEKEFAPFLVVQVVLQVQLVVQFHWDGDTRIIITGSRSLSVLSVCCRFAVLLCVPCVVLNSQQSNLSSPSVHRYRYRYPVSSVSCCQAAPWDDDPPDIDGHLNVVLVCLQAQNDPPPVVDDPVSCVSQVKAWPAWWWFDLPVFIWIWTWMRGGGYQIKIKIARDDQVSLCVSLVHPDDFDDDPRITIGHSVSVVSSVVVVRIDGDPDDDDD